Protein AF-0000000078647163 (afdb_homodimer)

Solvent-accessible surface area (backbone atoms only — not comparable to full-atom values): 14264 Å² total; per-residue (Å²): 122,59,90,89,37,58,81,90,37,51,67,50,43,51,33,30,36,69,55,32,32,58,68,47,48,51,59,57,40,65,71,46,83,48,69,70,52,32,52,46,22,51,52,26,49,42,50,45,24,51,39,24,71,78,32,74,44,34,26,58,50,44,52,45,53,52,52,50,52,50,45,53,52,49,50,53,51,47,51,51,51,50,52,52,41,51,51,53,54,53,55,54,55,55,62,54,52,69,74,46,88,75,83,83,77,75,76,76,72,76,72,72,73,78,73,78,75,77,70,79,76,75,83,128,120,59,90,88,37,58,81,90,38,51,66,49,46,52,33,30,36,68,56,32,30,57,70,48,50,51,58,59,42,65,71,45,83,46,69,70,51,31,51,46,22,50,52,25,48,42,47,44,23,52,40,24,70,77,32,74,44,37,26,56,48,43,52,44,54,52,51,50,51,51,45,53,50,46,50,54,52,45,50,54,51,49,52,52,43,51,51,54,54,52,54,54,54,55,62,53,49,70,73,49,88,74,86,82,77,77,75,78,71,76,73,73,74,79,74,76,75,77,71,77,75,75,86,128

Radius of gyration: 25.89 Å; Cα contacts (8 Å, |Δi|>4): 196; chains: 2; bounding box: 43×80×58 Å

Secondary structure (DSSP, 8-state):
--TT--GGGHHHHHHHHHHT-HHHHHHHHTT--SHHHHHHHHHHHHHHHHHHHH-TTTHHHHHHHHHHHHHHHHHHHHHHHHHHHHHHHHHHHHHHHHH-------------------------/--TT--GGGHHHHHHHHHHT-HHHHHHHHTT--SHHHHHHHHHHHHHHHHHHHH-TTTHHHHHHHHHHHHHHHHHHHHHHHHHHHHHHHHHHHHHHHHH-------------------------

Nearest PDB structures (foldseek):
  5ly0-assembly1_B  TM=9.553E-01  e=1.080E-04  Triticum turgidum
  5ly0-assembly1_B  TM=9.552E-01  e=1.057E-04  Triticum turgidum

Organism: Amborella trichopoda (NCBI:txid13333)

pLDDT: mean 79.07, std 23.7, range [28.64, 98.0]

InterPro domains:
  IPR004883 Lateral organ boundaries, LOB [PF03195] (1-78)
  IPR004883 Lateral organ boundaries, LOB [PS50891] (1-85)

Structure (mmCIF, N/CA/C/O backbone):
data_AF-0000000078647163-model_v1
#
loop_
_entity.id
_entity.type
_entity.pdbx_description
1 polymer 'LOB domain-containing protein'
#
loop_
_atom_site.group_PDB
_atom_site.id
_atom_site.type_symbol
_atom_site.label_atom_id
_atom_site.label_alt_id
_atom_site.label_comp_id
_atom_site.label_asym_id
_atom_site.label_entity_id
_atom_site.label_seq_id
_atom_site.pdbx_PDB_ins_code
_atom_site.Cartn_x
_atom_site.Cartn_y
_atom_site.Cartn_z
_atom_site.occupancy
_atom_site.B_iso_or_equiv
_atom_site.auth_seq_id
_atom_site.auth_comp_id
_atom_site.auth_asym_id
_atom_site.auth_atom_id
_atom_site.pdbx_PDB_model_num
ATOM 1 N N . MET A 1 1 ? -9.875 -18.125 -25.141 1 39.88 1 MET A N 1
ATOM 2 C CA . MET A 1 1 ? -9.367 -16.844 -24.656 1 39.88 1 MET A CA 1
ATOM 3 C C . MET A 1 1 ? -9.656 -16.688 -23.156 1 39.88 1 MET A C 1
ATOM 5 O O . MET A 1 1 ? -10.617 -17.266 -22.641 1 39.88 1 MET A O 1
ATOM 9 N N . ALA A 1 2 ? -8.641 -16.438 -22.359 1 58.09 2 ALA A N 1
ATOM 10 C CA . ALA A 1 2 ? -8.742 -16.625 -20.922 1 58.09 2 ALA A CA 1
ATOM 11 C C . ALA A 1 2 ? -9.852 -15.773 -20.328 1 58.09 2 ALA A C 1
ATOM 13 O O . ALA A 1 2 ? -9.961 -14.586 -20.625 1 58.09 2 ALA A O 1
ATOM 14 N N . PRO A 1 3 ? -10.875 -16.391 -19.969 1 63.12 3 PRO A N 1
ATOM 15 C CA . PRO A 1 3 ? -12.172 -15.812 -19.641 1 63.12 3 PRO A CA 1
ATOM 16 C C . PRO A 1 3 ? -12.055 -14.422 -19.016 1 63.12 3 PRO A C 1
ATOM 18 O O . PRO A 1 3 ? -12.938 -13.578 -19.203 1 63.12 3 PRO A O 1
ATOM 21 N N . PHE A 1 4 ? -11.039 -14.25 -18.391 1 75.69 4 PHE A N 1
ATOM 22 C CA . PHE A 1 4 ? -10.969 -12.992 -17.656 1 75.69 4 PHE A CA 1
ATOM 23 C C . PHE A 1 4 ? -9.938 -12.055 -18.281 1 75.69 4 PHE A C 1
ATOM 25 O O . PHE A 1 4 ? -9.656 -10.984 -17.75 1 75.69 4 PHE A O 1
ATOM 32 N N . PHE A 1 5 ? -9.594 -12.414 -19.578 1 78.62 5 PHE A N 1
ATOM 33 C CA . PHE A 1 5 ? -8.594 -11.586 -20.234 1 78.62 5 PHE A CA 1
ATOM 34 C C . PHE A 1 5 ? -9.031 -11.211 -21.641 1 78.62 5 PHE A C 1
ATOM 36 O O . PHE A 1 5 ? -8.898 -12.008 -22.562 1 78.62 5 PHE A O 1
ATOM 43 N N . PRO A 1 6 ? -9.461 -9.945 -21.656 1 73.94 6 PRO A N 1
ATOM 44 C CA . PRO A 1 6 ? -9.797 -9.523 -23.016 1 73.94 6 PRO A CA 1
ATOM 45 C C . PRO A 1 6 ? -8.594 -9.539 -23.953 1 73.94 6 PRO A C 1
ATOM 47 O O . PRO A 1 6 ? -7.453 -9.367 -23.5 1 73.94 6 PRO A O 1
ATOM 50 N N . PRO A 1 7 ? -8.836 -9.75 -25.188 1 74.88 7 PRO A N 1
ATOM 51 C CA . PRO A 1 7 ? -7.754 -9.867 -26.172 1 74.88 7 PRO A CA 1
ATOM 52 C C . PRO A 1 7 ? -6.902 -8.609 -26.266 1 74.88 7 PRO A C 1
ATOM 54 O O . PRO A 1 7 ? -5.727 -8.68 -26.641 1 74.88 7 PRO A O 1
ATOM 57 N N . ASP A 1 8 ? -7.457 -7.512 -25.969 1 75.38 8 ASP A N 1
ATOM 58 C CA . ASP A 1 8 ? -6.699 -6.27 -26.078 1 75.38 8 ASP A CA 1
ATOM 59 C C . ASP A 1 8 ? -5.789 -6.066 -24.875 1 75.38 8 ASP A C 1
ATOM 61 O O . ASP A 1 8 ? -5.016 -5.113 -24.828 1 75.38 8 ASP A O 1
ATOM 65 N N . ARG A 1 9 ? -5.863 -6.949 -24 1 81.19 9 ARG A N 1
ATOM 66 C CA . ARG A 1 9 ? -5.055 -6.82 -22.797 1 81.19 9 ARG A CA 1
ATOM 67 C C . ARG A 1 9 ? -4.156 -8.039 -22.609 1 81.19 9 ARG A C 1
ATOM 69 O O . ARG A 1 9 ? -4.121 -8.625 -21.516 1 81.19 9 ARG A O 1
ATOM 76 N N . MET A 1 10 ? -3.445 -8.297 -23.609 1 86.25 10 MET A N 1
ATOM 77 C CA . MET A 1 10 ? -2.572 -9.461 -23.609 1 86.25 10 MET A CA 1
ATOM 78 C C . MET A 1 10 ? -1.459 -9.312 -22.578 1 86.25 10 MET A C 1
ATOM 80 O O . MET A 1 10 ? -1.018 -10.297 -21.984 1 86.25 10 MET A O 1
ATOM 84 N N . SER A 1 11 ? -1.034 -8.094 -22.406 1 90.44 11 SER A N 1
ATOM 85 C CA . SER A 1 11 ? 0.008 -7.867 -21.406 1 90.44 11 SER A CA 1
ATOM 86 C C . SER A 1 11 ? -0.456 -8.281 -20.016 1 90.44 11 SER A C 1
ATOM 88 O O . SER A 1 11 ? 0.326 -8.828 -19.234 1 90.44 11 SER A O 1
ATOM 90 N N . ASP A 1 12 ? -1.68 -7.98 -19.766 1 90.88 12 ASP A N 1
ATOM 91 C CA . ASP A 1 12 ? -2.24 -8.391 -18.484 1 90.88 12 ASP A CA 1
ATOM 92 C C . ASP A 1 12 ? -2.197 -9.906 -18.328 1 90.88 12 ASP A C 1
ATOM 94 O O . ASP A 1 12 ? -1.828 -10.414 -17.266 1 90.88 12 ASP A O 1
ATOM 98 N N . PHE A 1 13 ? -2.648 -10.523 -19.344 1 91.06 13 PHE A N 1
ATOM 99 C CA . PHE A 1 13 ? -2.662 -11.977 -19.328 1 91.06 13 PHE A CA 1
ATOM 100 C C . PHE A 1 13 ? -1.265 -12.531 -19.078 1 91.06 13 PHE A C 1
ATOM 102 O O . PHE A 1 13 ? -1.081 -13.414 -18.234 1 91.06 13 PHE A O 1
ATOM 109 N N . LEU A 1 14 ? -0.293 -12.023 -19.812 1 93.19 14 LEU A N 1
ATOM 110 C CA . LEU A 1 14 ? 1.079 -12.508 -19.703 1 93.19 14 LEU A CA 1
ATOM 111 C C . LEU A 1 14 ? 1.634 -12.281 -18.297 1 93.19 14 LEU A C 1
ATOM 113 O O . LEU A 1 14 ? 2.305 -13.148 -17.75 1 93.19 14 LEU A O 1
ATOM 117 N N . ASN A 1 15 ? 1.355 -11.141 -17.766 1 93.69 15 ASN A N 1
ATOM 118 C CA . ASN A 1 15 ? 1.812 -10.836 -16.422 1 93.69 15 ASN A CA 1
ATOM 119 C C . ASN A 1 15 ? 1.201 -11.781 -15.391 1 93.69 15 ASN A C 1
ATOM 121 O O . ASN A 1 15 ? 1.903 -12.297 -14.516 1 93.69 15 ASN A O 1
ATOM 125 N N . VAL A 1 16 ? -0.066 -11.953 -15.531 1 95.12 16 VAL A N 1
ATOM 126 C CA . VAL A 1 16 ? -0.778 -12.82 -14.594 1 95.12 16 VAL A CA 1
ATOM 127 C C . VAL A 1 16 ? -0.286 -14.258 -14.742 1 95.12 16 VAL A C 1
ATOM 129 O O . VAL A 1 16 ? -0.045 -14.945 -13.742 1 95.12 16 VAL A O 1
ATOM 132 N N . GLN A 1 17 ? -0.148 -14.68 -15.922 1 92.44 17 GLN A N 1
ATOM 133 C CA . GLN A 1 17 ? 0.344 -16.031 -16.188 1 92.44 17 GLN A CA 1
ATOM 134 C C . GLN A 1 17 ? 1.732 -16.234 -15.586 1 92.44 17 GLN A C 1
ATOM 136 O O . GLN A 1 17 ? 2.004 -17.266 -14.977 1 92.44 17 GLN A O 1
ATOM 141 N N . ARG A 1 18 ? 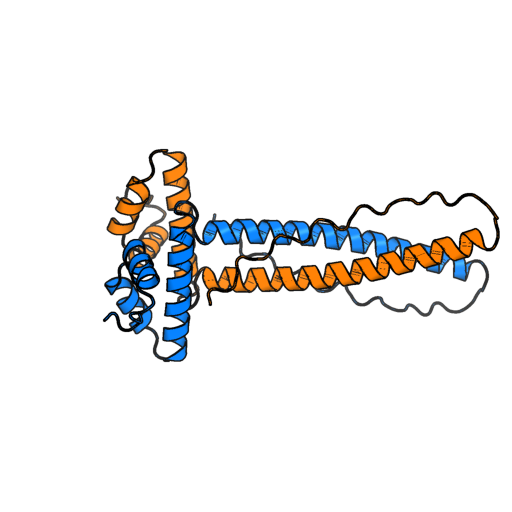2.572 -15.328 -15.797 1 93 18 ARG A N 1
ATOM 142 C CA . ARG A 1 18 ? 3.951 -15.422 -15.328 1 93 18 ARG A CA 1
ATOM 143 C C . ARG A 1 18 ? 4.008 -15.469 -13.805 1 93 18 ARG A C 1
ATOM 145 O O . ARG A 1 18 ? 4.789 -16.234 -13.227 1 93 18 ARG A O 1
ATOM 152 N N . LEU A 1 19 ? 3.182 -14.711 -13.18 1 95.44 19 LEU A N 1
ATOM 153 C CA . LEU A 1 19 ? 3.291 -14.539 -11.734 1 95.44 19 LEU A CA 1
ATOM 154 C C . LEU A 1 19 ? 2.49 -15.609 -11 1 95.44 19 LEU A C 1
ATOM 156 O O . LEU A 1 19 ? 2.996 -16.234 -10.07 1 95.44 19 LEU A O 1
ATOM 160 N N . PHE A 1 20 ? 1.316 -15.852 -11.445 1 95.19 20 PHE A N 1
ATOM 161 C CA . PHE A 1 20 ? 0.394 -16.656 -10.648 1 95.19 20 PHE A CA 1
ATOM 162 C C . PHE A 1 20 ? 0.109 -17.984 -11.344 1 95.19 20 PHE A C 1
ATOM 164 O O . PHE A 1 20 ? -0.244 -18.969 -10.68 1 95.19 20 PHE A O 1
ATOM 171 N N . GLY A 1 21 ? 0.188 -18.047 -12.602 1 91.5 21 GLY A N 1
ATOM 172 C CA . GLY A 1 21 ? -0.376 -19.156 -13.359 1 91.5 21 GLY A CA 1
ATOM 173 C C . GLY A 1 21 ? -1.869 -19.016 -13.586 1 91.5 21 GLY A C 1
ATOM 174 O O . GLY A 1 21 ? -2.633 -18.812 -12.641 1 91.5 21 GLY A O 1
ATOM 175 N N . VAL A 1 22 ? -2.307 -19.109 -14.82 1 87.44 22 VAL A N 1
ATOM 176 C CA . VAL A 1 22 ? -3.691 -18.859 -15.195 1 87.44 22 VAL A CA 1
ATOM 177 C C . VAL A 1 22 ? -4.605 -19.891 -14.539 1 87.44 22 VAL A C 1
ATOM 179 O O . VAL A 1 22 ? -5.676 -19.531 -14.031 1 87.44 22 VAL A O 1
ATOM 182 N N . SER A 1 23 ? -4.254 -21.109 -14.523 1 86.81 23 SER A N 1
ATOM 183 C CA . SER A 1 23 ? -5.078 -22.156 -13.914 1 86.81 23 SER A CA 1
ATOM 184 C C . SER A 1 23 ? -5.285 -21.891 -12.422 1 86.81 23 SER A C 1
ATOM 186 O O . SER A 1 23 ? -6.387 -22.078 -11.898 1 86.81 23 SER A O 1
ATOM 188 N N . ASN A 1 24 ? -4.219 -21.469 -11.859 1 89.62 24 ASN A N 1
ATOM 189 C CA . ASN A 1 24 ? -4.297 -21.156 -10.438 1 89.62 24 ASN A CA 1
ATOM 190 C C . ASN A 1 24 ? -5.262 -20 -10.172 1 89.62 24 ASN A C 1
ATOM 192 O O . ASN A 1 24 ? -6.074 -20.062 -9.25 1 89.62 24 ASN A O 1
ATOM 196 N N . VAL A 1 25 ? -5.184 -19.016 -11 1 92.94 25 VAL A N 1
ATOM 197 C CA . VAL A 1 25 ? -6.016 -17.828 -10.844 1 92.94 25 VAL A CA 1
ATOM 198 C C . VAL A 1 25 ? -7.484 -18.188 -11.047 1 92.94 25 VAL A C 1
ATOM 200 O O . VAL A 1 25 ? -8.352 -17.766 -10.281 1 92.94 25 VAL A O 1
ATOM 203 N N . ILE A 1 26 ? -7.762 -18.984 -12 1 89.94 26 ILE A N 1
ATOM 204 C CA . ILE A 1 26 ? -9.133 -19.391 -12.289 1 89.94 26 ILE A CA 1
ATOM 205 C C . ILE A 1 26 ? -9.688 -20.188 -11.125 1 89.94 26 ILE A C 1
ATOM 207 O O . ILE A 1 26 ? -10.844 -20 -10.719 1 89.94 26 ILE A O 1
ATOM 211 N N . LYS A 1 27 ? -8.844 -21.109 -10.625 1 89.31 27 LYS A N 1
ATOM 212 C CA . LYS A 1 27 ? -9.25 -21.875 -9.453 1 89.31 27 LYS A CA 1
ATOM 213 C C . LYS A 1 27 ? -9.586 -20.953 -8.281 1 89.31 27 LYS A C 1
ATOM 215 O O . LYS A 1 27 ? -10.578 -21.156 -7.586 1 89.31 27 LYS A O 1
ATOM 220 N N . LEU A 1 28 ? -8.82 -19.984 -8.07 1 91.38 28 LEU A N 1
ATOM 221 C CA . LEU A 1 28 ? -9 -19.062 -6.965 1 91.38 28 LEU A CA 1
ATOM 222 C C . LEU A 1 28 ? -10.273 -18.25 -7.137 1 91.38 28 LEU A C 1
ATOM 224 O O . LEU A 1 28 ? -11.07 -18.125 -6.203 1 91.38 28 LEU A O 1
ATOM 228 N N . ILE A 1 29 ? -10.492 -17.719 -8.289 1 92.88 29 ILE A N 1
ATOM 229 C CA . ILE A 1 29 ? -11.594 -16.797 -8.523 1 92.88 29 ILE A CA 1
ATOM 230 C C . ILE A 1 29 ? -12.906 -17.562 -8.586 1 92.88 29 ILE A C 1
ATOM 232 O O . ILE A 1 29 ? -13.977 -17.016 -8.289 1 92.88 29 ILE A O 1
ATOM 236 N N . SER A 1 30 ? -12.852 -18.781 -9.008 1 92 30 SER A N 1
ATOM 237 C CA . SER A 1 30 ? -14.047 -19.609 -9.125 1 92 30 SER A CA 1
ATOM 238 C C . SER A 1 30 ? -14.68 -19.859 -7.758 1 92 30 SER A C 1
ATOM 240 O O . SER A 1 30 ? -15.844 -20.266 -7.672 1 92 30 SER A O 1
ATOM 242 N N . LYS A 1 31 ? -13.914 -19.719 -6.734 1 92.81 31 LYS A N 1
ATOM 243 C CA . LYS A 1 31 ? -14.406 -19.906 -5.379 1 92.81 31 LYS A CA 1
ATOM 244 C C . LYS A 1 31 ? -15.391 -18.812 -4.984 1 92.81 31 LYS A C 1
ATOM 246 O O . LYS A 1 31 ? -16.125 -18.953 -4.008 1 92.81 31 LYS A O 1
ATOM 251 N N . PHE A 1 32 ? -15.352 -17.75 -5.707 1 94.06 32 PHE A N 1
ATOM 252 C CA . PHE A 1 32 ? -16.219 -16.625 -5.379 1 94.06 32 PHE A CA 1
ATOM 253 C C . PHE A 1 32 ? -17.562 -16.766 -6.094 1 94.06 32 PHE A C 1
ATOM 255 O O . PHE A 1 32 ? -17.609 -16.953 -7.309 1 94.06 32 PHE A O 1
ATOM 262 N N . GLY A 1 33 ? -18.594 -16.594 -5.41 1 91.56 33 GLY A N 1
ATOM 263 C CA . GLY A 1 33 ? -19.922 -16.859 -5.93 1 91.56 33 GLY A CA 1
ATOM 264 C C . GLY A 1 33 ? -20.516 -15.68 -6.664 1 91.56 33 GLY A C 1
ATOM 265 O O . GLY A 1 33 ? -21.188 -15.844 -7.684 1 91.56 33 GLY A O 1
ATOM 266 N N . LYS A 1 34 ? -20.281 -14.531 -6.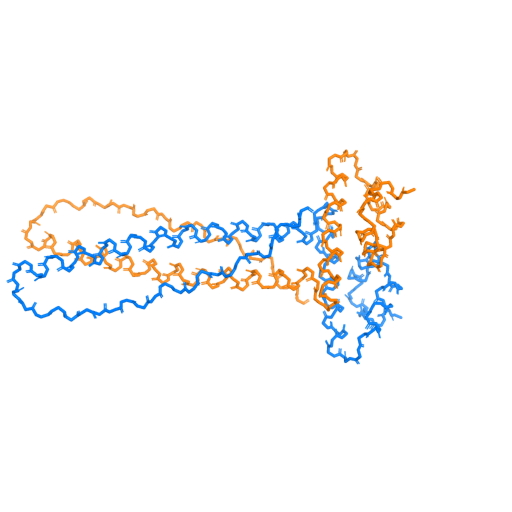293 1 95.31 34 LYS A N 1
ATOM 267 C CA . LYS A 1 34 ? -20.891 -13.344 -6.883 1 95.31 34 LYS A CA 1
ATOM 268 C C . LYS A 1 34 ? -20.031 -12.805 -8.023 1 95.31 34 LYS A C 1
ATOM 270 O O . LYS A 1 34 ? -18.812 -12.703 -7.902 1 95.31 34 LYS A O 1
ATOM 275 N N . PRO A 1 35 ? -20.703 -12.484 -9.117 1 92.69 35 PRO A N 1
ATOM 276 C CA . PRO A 1 35 ? -19.969 -11.953 -10.258 1 92.69 35 PRO A CA 1
ATOM 277 C C . PRO A 1 35 ? -19.141 -10.727 -9.914 1 92.69 35 PRO A C 1
ATOM 279 O O . PRO A 1 35 ? -18.016 -10.555 -10.422 1 92.69 35 PRO A O 1
ATOM 282 N N . ASP A 1 36 ? -19.656 -9.836 -9.148 1 94.06 36 ASP A N 1
ATOM 283 C CA . ASP A 1 36 ? -18.922 -8.633 -8.781 1 94.06 36 ASP A CA 1
ATOM 284 C C . ASP A 1 36 ? -17.672 -8.969 -7.984 1 94.06 36 ASP A C 1
ATOM 286 O O . ASP A 1 36 ? -16.641 -8.281 -8.094 1 94.06 36 ASP A O 1
ATOM 290 N N . GLU A 1 37 ? -17.75 -9.961 -7.203 1 95.5 37 GLU A N 1
ATOM 291 C CA . GLU A 1 37 ? -16.594 -10.391 -6.422 1 95.5 37 GLU A CA 1
ATOM 292 C C . GLU A 1 37 ? -15.516 -10.984 -7.316 1 95.5 37 GLU A C 1
ATOM 294 O O . GLU A 1 37 ? -14.328 -10.711 -7.125 1 95.5 37 GLU A O 1
ATOM 299 N N . ARG A 1 38 ? -15.93 -11.766 -8.227 1 94.06 38 ARG A N 1
ATOM 300 C CA . ARG A 1 38 ? -14.984 -12.359 -9.164 1 94.06 38 ARG A CA 1
ATOM 301 C C . ARG A 1 38 ? -14.273 -11.281 -9.977 1 94.06 38 ARG A C 1
ATOM 303 O O . ARG A 1 38 ? -13.062 -11.352 -10.188 1 94.06 38 ARG A O 1
ATOM 310 N N . ALA A 1 39 ? -15.062 -10.344 -10.398 1 92.19 39 ALA A N 1
ATOM 311 C CA . ALA A 1 39 ? -14.492 -9.25 -11.188 1 92.19 39 ALA A CA 1
ATOM 312 C C . ALA A 1 39 ? -13.492 -8.445 -10.359 1 92.19 39 ALA A C 1
ATOM 314 O O . ALA A 1 39 ? -12.43 -8.062 -10.867 1 92.19 39 ALA A O 1
ATOM 315 N N . ALA A 1 40 ? -13.844 -8.148 -9.117 1 94.5 40 ALA A N 1
ATOM 316 C CA . ALA A 1 40 ? -12.953 -7.398 -8.234 1 94.5 40 ALA A CA 1
ATOM 317 C C . ALA A 1 40 ? -11.656 -8.172 -7.977 1 94.5 40 ALA A C 1
ATOM 319 O O . ALA A 1 40 ? -10.57 -7.586 -7.969 1 94.5 40 ALA A O 1
ATOM 320 N N . ALA A 1 41 ? -11.805 -9.398 -7.734 1 96.06 41 ALA A N 1
ATOM 321 C CA . ALA A 1 41 ? -10.633 -10.242 -7.496 1 96.06 41 ALA A CA 1
ATOM 322 C C . ALA A 1 41 ? -9.711 -10.258 -8.719 1 96.06 41 ALA A C 1
ATOM 324 O O . ALA A 1 41 ? -8.5 -10.117 -8.586 1 96.06 41 ALA A O 1
ATOM 325 N N . MET A 1 42 ? -10.273 -10.445 -9.891 1 94.12 42 MET A N 1
ATOM 326 C CA . MET A 1 42 ? -9.477 -10.453 -11.117 1 94.12 42 MET A CA 1
ATOM 327 C C . MET A 1 42 ? -8.766 -9.117 -11.305 1 94.12 42 MET A C 1
ATOM 329 O O . MET A 1 42 ? -7.598 -9.078 -11.695 1 94.12 42 MET A O 1
ATOM 333 N N . ARG A 1 43 ? -9.453 -8.039 -11.078 1 93.56 43 ARG A N 1
ATOM 334 C CA . ARG A 1 43 ? -8.852 -6.719 -11.188 1 93.56 43 ARG A CA 1
ATOM 335 C C . ARG A 1 43 ? -7.66 -6.582 -10.242 1 93.56 43 ARG A C 1
ATOM 337 O O . ARG A 1 43 ? -6.609 -6.07 -10.633 1 93.56 43 ARG A O 1
ATOM 344 N N . SER A 1 44 ? -7.852 -7.004 -9.023 1 96.75 44 SER A N 1
ATOM 345 C CA . SER A 1 44 ? -6.781 -6.898 -8.039 1 96.75 44 SER A CA 1
ATOM 346 C C . SER A 1 44 ? -5.594 -7.777 -8.422 1 96.75 44 SER A C 1
ATOM 348 O O . SER A 1 44 ? -4.441 -7.359 -8.289 1 96.75 44 SER A O 1
ATOM 350 N N . ILE A 1 45 ? -5.848 -8.945 -8.914 1 96.12 45 ILE A N 1
ATOM 351 C CA . ILE A 1 45 ? -4.801 -9.883 -9.312 1 96.12 45 ILE A CA 1
ATOM 352 C C . ILE A 1 45 ? -4.027 -9.305 -10.5 1 96.12 45 ILE A C 1
ATOM 354 O O . ILE A 1 45 ? -2.793 -9.344 -10.516 1 96.12 45 ILE A O 1
ATOM 358 N N . LYS A 1 46 ? -4.758 -8.781 -11.43 1 95.06 46 LYS A N 1
ATOM 359 C CA . LYS A 1 46 ? -4.113 -8.156 -12.586 1 95.06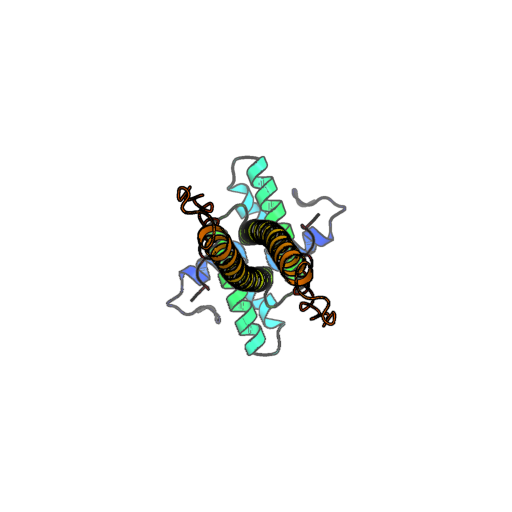 46 LYS A CA 1
ATOM 360 C C . LYS A 1 46 ? -3.203 -7.012 -12.148 1 95.06 46 LYS A C 1
ATOM 362 O O . LYS A 1 46 ? -2.092 -6.867 -12.664 1 95.06 46 LYS A O 1
ATOM 367 N N . GLN A 1 47 ? -3.684 -6.219 -11.227 1 96.31 47 GLN A N 1
ATOM 368 C CA . GLN A 1 47 ? -2.904 -5.082 -10.742 1 96.31 47 GLN A CA 1
ATOM 369 C C . GLN A 1 47 ? -1.647 -5.547 -10.008 1 96.31 47 GLN A C 1
ATOM 371 O O . GLN A 1 47 ? -0.571 -4.973 -10.188 1 96.31 47 GLN A O 1
ATOM 376 N N . GLU A 1 48 ? -1.771 -6.562 -9.227 1 97.25 48 GLU A N 1
ATOM 377 C CA . GLU A 1 48 ? -0.628 -7.094 -8.492 1 97.25 48 GLU A CA 1
ATOM 378 C C . GLU A 1 48 ? 0.416 -7.676 -9.445 1 97.25 48 GLU A C 1
ATOM 380 O O . GLU A 1 48 ? 1.618 -7.496 -9.234 1 97.25 48 GLU A O 1
ATOM 385 N N . ALA A 1 49 ? -0.07 -8.344 -10.414 1 96.81 49 ALA A N 1
ATOM 386 C CA . ALA A 1 49 ? 0.856 -8.891 -11.398 1 96.81 49 ALA A CA 1
ATOM 387 C C . ALA A 1 49 ? 1.594 -7.781 -12.141 1 96.81 49 ALA A C 1
ATOM 389 O O . ALA A 1 49 ? 2.793 -7.895 -12.398 1 96.81 49 ALA A O 1
ATOM 390 N N . LYS A 1 50 ? 0.885 -6.797 -12.523 1 96.56 50 LYS A N 1
ATOM 391 C CA . LYS A 1 50 ? 1.476 -5.648 -13.211 1 96.56 50 LYS A CA 1
ATOM 392 C C . LYS A 1 50 ? 2.553 -4.992 -12.352 1 96.56 50 LYS A C 1
ATOM 394 O O . LYS A 1 50 ? 3.625 -4.645 -12.852 1 96.56 50 LYS A O 1
ATOM 399 N N . VAL A 1 51 ? 2.285 -4.766 -11.109 1 97.5 51 VAL A N 1
ATOM 400 C CA . VAL A 1 51 ? 3.213 -4.129 -10.18 1 97.5 51 VAL A CA 1
ATOM 401 C C . VAL A 1 51 ? 4.473 -4.98 -10.047 1 97.5 51 VAL A C 1
ATOM 403 O O . VAL A 1 51 ? 5.586 -4.449 -10 1 97.5 51 VAL A O 1
ATOM 406 N N . ARG A 1 52 ? 4.297 -6.277 -9.938 1 96.56 52 ARG A N 1
ATOM 407 C CA . ARG A 1 52 ? 5.457 -7.152 -9.797 1 96.56 52 ARG A CA 1
ATOM 408 C C . ARG A 1 52 ? 6.301 -7.148 -11.062 1 96.56 52 ARG A C 1
ATOM 410 O O . ARG A 1 52 ? 7.52 -7.312 -11.008 1 96.56 52 ARG A O 1
ATOM 417 N N . ALA A 1 53 ? 5.648 -7.016 -12.164 1 96 53 ALA A N 1
ATOM 418 C CA . ALA A 1 53 ? 6.395 -6.91 -13.414 1 96 53 ALA A CA 1
ATOM 419 C C . ALA A 1 53 ? 7.297 -5.68 -13.414 1 96 53 ALA A C 1
ATOM 421 O O . ALA A 1 53 ? 8.391 -5.699 -13.984 1 96 53 ALA A O 1
ATOM 422 N N . ARG A 1 54 ? 6.902 -4.598 -12.82 1 96.25 54 ARG A N 1
ATOM 423 C CA . ARG A 1 54 ? 7.664 -3.357 -12.734 1 96.25 54 ARG A CA 1
ATOM 424 C C . ARG A 1 54 ? 8.75 -3.453 -11.664 1 96.25 54 ARG A C 1
ATOM 426 O O . ARG A 1 54 ? 9.859 -2.939 -11.852 1 96.25 54 ARG A O 1
ATOM 433 N N . ASP A 1 55 ? 8.414 -4.098 -10.586 1 97.19 55 ASP A N 1
ATOM 434 C CA . ASP A 1 55 ? 9.336 -4.34 -9.477 1 97.19 55 ASP A CA 1
ATOM 435 C C . ASP A 1 55 ? 9.359 -5.82 -9.094 1 97.19 55 ASP A C 1
ATOM 437 O O . ASP A 1 55 ? 8.672 -6.234 -8.156 1 97.19 55 ASP A O 1
ATOM 441 N N . PRO A 1 56 ? 10.219 -6.543 -9.688 1 96.56 56 PRO A N 1
ATOM 442 C CA . PRO A 1 56 ? 10.211 -7.996 -9.508 1 96.56 56 PRO A CA 1
ATOM 443 C C . PRO A 1 56 ? 10.641 -8.422 -8.109 1 96.56 56 PRO A C 1
ATOM 445 O O . PRO A 1 56 ? 10.438 -9.57 -7.715 1 96.56 56 PRO A O 1
ATOM 448 N N . ILE A 1 57 ? 11.273 -7.555 -7.441 1 97.25 57 ILE A N 1
ATOM 449 C CA . ILE A 1 57 ? 11.812 -7.926 -6.141 1 97.25 57 ILE A CA 1
ATOM 450 C C . ILE A 1 57 ? 10.773 -7.668 -5.055 1 97.25 57 ILE A C 1
ATOM 452 O O . ILE A 1 57 ? 10.414 -8.578 -4.297 1 97.25 57 ILE A O 1
ATOM 456 N N . LEU A 1 58 ? 10.156 -6.52 -4.992 1 97.5 58 LEU A N 1
ATOM 457 C CA . LEU A 1 58 ? 9.297 -6.184 -3.857 1 97.5 58 LEU A CA 1
ATOM 458 C C . LEU A 1 58 ? 7.824 -6.227 -4.258 1 97.5 58 LEU A C 1
ATOM 460 O O . LEU A 1 58 ? 6.953 -6.391 -3.402 1 97.5 58 LEU A O 1
ATOM 464 N N . GLY A 1 59 ? 7.473 -6.008 -5.504 1 97.19 59 GLY A N 1
ATOM 465 C CA . GLY A 1 59 ? 6.09 -6.027 -5.945 1 97.19 59 GLY A CA 1
ATOM 466 C C . GLY A 1 59 ? 5.211 -5.039 -5.199 1 97.19 59 GLY A C 1
ATOM 467 O O . GLY A 1 59 ? 5.621 -3.906 -4.945 1 97.19 59 GLY A O 1
ATOM 468 N N . SER A 1 60 ? 3.994 -5.477 -4.941 1 97.38 60 SER A N 1
ATOM 469 C CA . SER A 1 60 ? 3.049 -4.613 -4.242 1 97.38 60 SER A CA 1
ATOM 470 C C . SER A 1 60 ? 3.494 -4.352 -2.807 1 97.38 60 SER A C 1
ATOM 472 O O . SER A 1 60 ? 3.104 -3.354 -2.201 1 97.38 60 SER A O 1
ATOM 474 N N . TYR A 1 61 ? 4.27 -5.273 -2.275 1 97.38 61 TYR A N 1
ATOM 475 C CA . TYR A 1 61 ? 4.797 -5.062 -0.933 1 97.38 61 TYR A CA 1
ATOM 476 C C . TYR A 1 61 ? 5.672 -3.814 -0.881 1 97.38 61 TYR A C 1
ATOM 478 O O . TYR A 1 61 ? 5.652 -3.074 0.105 1 97.38 61 TYR A O 1
ATOM 486 N N . GLY A 1 62 ? 6.395 -3.625 -1.917 1 97.69 62 GLY A N 1
ATOM 487 C CA . GLY A 1 62 ? 7.184 -2.408 -2.006 1 97.69 62 GLY A CA 1
ATOM 488 C C . GLY A 1 62 ? 6.34 -1.147 -1.997 1 97.69 62 GLY A C 1
ATOM 489 O O . GLY A 1 62 ? 6.691 -0.162 -1.345 1 97.69 62 GLY A O 1
ATOM 490 N N . ILE A 1 63 ? 5.297 -1.168 -2.68 1 97.81 63 ILE A N 1
ATOM 491 C CA . ILE A 1 63 ? 4.379 -0.034 -2.736 1 97.81 63 ILE A CA 1
ATOM 492 C C . ILE A 1 63 ? 3.801 0.232 -1.349 1 97.81 63 ILE A C 1
ATOM 494 O O . ILE A 1 63 ? 3.727 1.382 -0.91 1 97.81 63 ILE A O 1
ATOM 498 N N . VAL A 1 64 ? 3.412 -0.784 -0.701 1 98 64 VAL A N 1
ATOM 499 C CA . VAL A 1 64 ? 2.846 -0.666 0.639 1 98 64 VAL A CA 1
ATOM 500 C C . VAL A 1 64 ? 3.867 -0.027 1.577 1 98 64 VAL A C 1
ATOM 502 O O . VAL A 1 64 ? 3.527 0.862 2.361 1 98 64 VAL A O 1
ATOM 505 N N . LEU A 1 65 ? 5.07 -0.579 1.491 1 97.31 65 LEU A N 1
ATOM 506 C CA . LEU A 1 65 ? 6.129 -0.013 2.32 1 97.31 65 LEU A CA 1
ATOM 507 C C . LEU A 1 65 ? 6.277 1.483 2.062 1 97.31 65 LEU A C 1
ATOM 509 O O . LEU A 1 65 ? 6.359 2.273 3.006 1 97.31 65 LEU A O 1
ATOM 513 N N . GLU A 1 66 ? 6.32 1.871 0.894 1 97.38 66 GLU A N 1
ATOM 514 C CA . GLU A 1 66 ? 6.484 3.277 0.535 1 97.38 66 GLU A CA 1
ATOM 515 C C . GLU A 1 66 ? 5.301 4.113 1.017 1 97.38 66 GLU A C 1
ATOM 517 O O . GLU A 1 66 ? 5.484 5.199 1.569 1 97.38 66 GLU A O 1
ATOM 522 N N . LEU A 1 67 ? 4.141 3.631 0.77 1 96.94 67 LEU A N 1
ATOM 523 C CA . LEU A 1 67 ? 2.951 4.355 1.2 1 96.94 67 LEU A CA 1
ATOM 524 C C . LEU A 1 67 ? 2.938 4.527 2.715 1 96.94 67 LEU A C 1
ATOM 526 O O . LEU A 1 67 ? 2.572 5.59 3.223 1 96.94 67 LEU A O 1
ATOM 530 N N . ASN A 1 68 ? 3.307 3.504 3.381 1 96.62 68 ASN A N 1
ATOM 531 C CA . ASN A 1 68 ? 3.389 3.604 4.832 1 96.62 68 ASN A CA 1
ATOM 532 C C . ASN A 1 68 ? 4.383 4.676 5.266 1 96.62 68 ASN A C 1
ATOM 534 O O . ASN A 1 68 ? 4.148 5.391 6.242 1 96.62 68 ASN A O 1
ATOM 538 N N . LYS A 1 69 ? 5.461 4.742 4.664 1 96.25 69 LYS A N 1
ATOM 539 C CA . LYS A 1 69 ? 6.422 5.801 4.957 1 96.25 69 LYS A CA 1
ATOM 540 C C . LYS A 1 69 ? 5.797 7.18 4.766 1 96.25 69 LYS A C 1
ATOM 542 O O . LYS A 1 69 ? 6.016 8.086 5.574 1 96.25 69 LYS A O 1
ATOM 547 N N . HIS A 1 70 ? 5.074 7.305 3.684 1 95.88 70 HIS A N 1
ATOM 548 C CA . HIS A 1 70 ? 4.387 8.562 3.418 1 95.88 70 HIS A CA 1
ATOM 549 C C . HIS A 1 70 ? 3.408 8.906 4.539 1 95.88 70 HIS A C 1
ATOM 551 O O . HIS A 1 70 ? 3.32 10.062 4.961 1 95.88 70 HIS A O 1
ATOM 557 N N . ILE A 1 71 ? 2.74 8 5 1 96.94 71 ILE A N 1
ATOM 558 C CA . ILE A 1 71 ? 1.745 8.211 6.047 1 96.94 71 ILE A CA 1
ATOM 559 C C . ILE A 1 71 ? 2.436 8.625 7.344 1 96.94 71 ILE A C 1
ATOM 561 O O . ILE A 1 71 ? 1.99 9.555 8.023 1 96.94 71 ILE A O 1
ATOM 565 N N . LEU A 1 72 ? 3.482 7.965 7.605 1 96.56 72 LEU A N 1
ATOM 566 C CA . LEU A 1 72 ? 4.23 8.32 8.805 1 96.56 72 LEU A CA 1
ATOM 567 C C . LEU A 1 72 ? 4.73 9.758 8.734 1 96.56 72 LEU A C 1
ATOM 569 O O . LEU A 1 72 ? 4.645 10.5 9.719 1 96.56 72 LEU A O 1
ATOM 573 N N . HIS A 1 73 ? 5.246 10.078 7.629 1 96.19 73 HIS A N 1
ATOM 574 C CA . HIS A 1 73 ? 5.711 11.445 7.434 1 96.19 73 HIS A CA 1
ATOM 575 C C . HIS A 1 73 ? 4.566 12.445 7.586 1 96.19 73 HIS A C 1
ATOM 577 O O . HIS A 1 73 ? 4.723 13.477 8.242 1 96.19 73 HIS A O 1
ATOM 583 N N . ALA A 1 74 ? 3.479 12.133 6.949 1 96.25 74 ALA A N 1
ATOM 584 C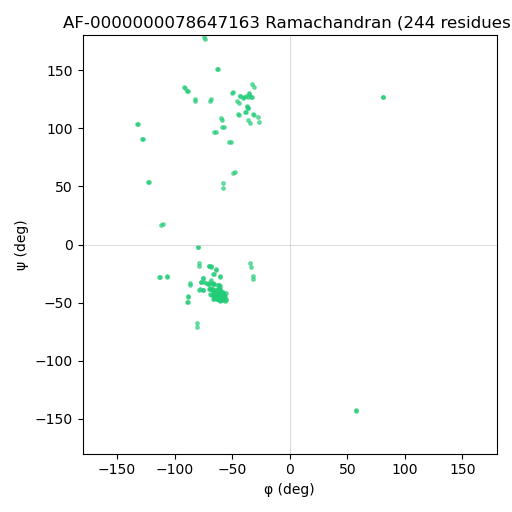 CA . ALA A 1 74 ? 2.314 13.008 7.043 1 96.25 74 ALA A CA 1
ATOM 585 C C . ALA A 1 74 ? 1.869 13.18 8.492 1 96.25 74 ALA A C 1
ATOM 587 O O . ALA A 1 74 ? 1.519 14.281 8.914 1 96.25 74 ALA A O 1
ATOM 588 N N . ARG A 1 75 ? 1.914 12.117 9.148 1 96.25 75 ARG A N 1
ATOM 589 C CA . ARG A 1 75 ? 1.518 12.172 10.555 1 96.25 75 ARG A CA 1
ATOM 590 C C . ARG A 1 75 ? 2.445 13.078 11.352 1 96.25 75 ARG A C 1
ATOM 592 O O . ARG A 1 75 ? 1.993 13.836 12.211 1 96.25 75 ARG A O 1
ATOM 599 N N . THR A 1 76 ? 3.672 12.961 11.133 1 96.88 76 THR A N 1
ATOM 600 C CA . THR A 1 76 ? 4.641 13.812 11.812 1 96.88 76 THR A CA 1
ATOM 601 C C . THR A 1 76 ? 4.379 15.281 11.492 1 96.88 76 THR A C 1
ATOM 603 O O . THR A 1 76 ? 4.387 16.125 12.383 1 96.88 76 THR A O 1
ATOM 606 N N . LEU A 1 77 ? 4.141 15.547 10.258 1 96.38 77 LEU A N 1
ATOM 607 C CA . LEU A 1 77 ? 3.859 16.906 9.828 1 96.38 77 LEU A CA 1
ATOM 608 C C . LEU A 1 77 ? 2.58 17.422 10.477 1 96.38 77 LEU A C 1
ATOM 610 O O . LEU A 1 77 ? 2.537 18.562 10.953 1 96.38 77 LEU A O 1
ATOM 614 N N . LEU A 1 78 ? 1.591 16.641 10.469 1 97.38 78 LEU A N 1
ATOM 615 C CA . LEU A 1 78 ? 0.316 17.016 11.07 1 97.38 78 LEU A CA 1
ATOM 616 C C . LEU A 1 78 ? 0.492 17.344 12.547 1 97.38 78 LEU A C 1
ATOM 618 O O . LEU A 1 78 ? -0.033 18.359 13.023 1 97.38 78 LEU A O 1
ATOM 622 N N . ASN A 1 79 ? 1.235 16.562 13.172 1 96.88 79 ASN A N 1
ATOM 623 C CA . ASN A 1 79 ? 1.492 16.812 14.586 1 96.88 79 ASN A CA 1
ATOM 624 C C . ASN A 1 79 ? 2.215 18.141 14.797 1 96.88 79 ASN A C 1
ATOM 626 O O . ASN A 1 79 ? 1.866 18.906 15.695 1 96.88 79 ASN A O 1
ATOM 630 N N . ASN A 1 80 ? 3.191 18.391 14.047 1 96.81 80 ASN A N 1
ATOM 631 C CA . ASN A 1 80 ? 3.934 19.641 14.133 1 96.81 80 ASN A CA 1
ATOM 632 C C . ASN A 1 80 ? 3.031 20.844 13.867 1 96.81 80 ASN A C 1
ATOM 634 O O . ASN A 1 80 ? 3.072 21.828 14.609 1 96.81 80 ASN A O 1
ATOM 638 N N . LEU A 1 81 ? 2.248 20.75 12.906 1 96.38 81 LEU A N 1
ATOM 639 C CA . LEU A 1 81 ? 1.358 21.844 12.547 1 96.38 81 LEU A CA 1
ATOM 640 C C . LEU A 1 81 ? 0.314 22.078 13.633 1 96.38 81 LEU A C 1
ATOM 642 O O . LEU A 1 81 ? -0.014 23.234 13.953 1 96.38 81 LEU A O 1
ATOM 646 N N . CYS A 1 82 ? -0.131 21.016 14.156 1 95.75 82 CYS A N 1
ATOM 647 C CA . CYS A 1 82 ? -1.111 21.109 15.234 1 95.75 82 CYS A CA 1
ATOM 648 C C . CYS A 1 82 ? -0.519 21.812 16.453 1 95.75 82 CYS A C 1
ATOM 650 O O . CYS A 1 82 ? -1.181 22.641 17.078 1 95.75 82 CYS A O 1
ATOM 652 N N . GLN A 1 83 ? 0.656 21.438 16.703 1 96.88 83 GLN A N 1
ATOM 653 C CA . GLN A 1 83 ? 1.338 22.078 17.828 1 96.88 83 GLN A CA 1
ATOM 654 C C . GLN A 1 83 ? 1.519 23.578 17.562 1 96.88 83 GLN A C 1
ATOM 656 O O . GLN A 1 83 ? 1.278 24.391 18.453 1 96.88 83 GLN A O 1
ATOM 661 N N . GLN A 1 84 ? 1.93 23.938 16.484 1 94.5 84 GLN A N 1
ATOM 662 C CA . GL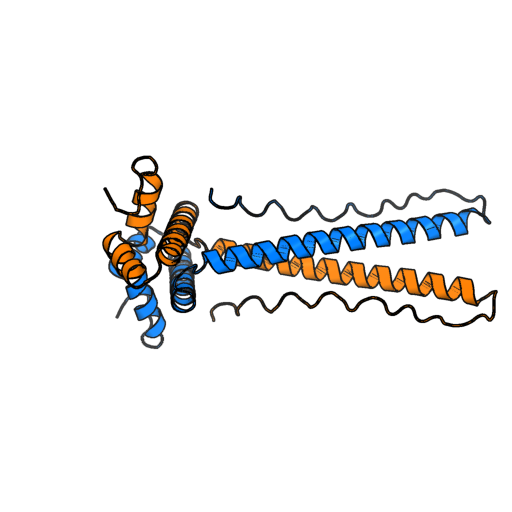N A 1 84 ? 2.121 25.328 16.109 1 94.5 84 GLN A CA 1
ATOM 663 C C . GLN A 1 84 ? 0.808 26.094 16.172 1 94.5 84 GLN A C 1
ATOM 665 O O . GLN A 1 84 ? 0.77 27.234 16.672 1 94.5 84 GLN A O 1
ATOM 670 N N . LEU A 1 85 ? -0.208 25.516 15.648 1 93.88 85 LEU A N 1
ATOM 671 C CA . LEU A 1 85 ? -1.517 26.156 15.648 1 93.88 85 LEU A CA 1
ATOM 672 C C . LEU A 1 85 ? -2.025 26.359 17.062 1 93.88 85 LEU A C 1
ATOM 674 O O . LEU A 1 85 ? -2.588 27.422 17.391 1 93.88 85 LEU A O 1
ATOM 678 N N . THR A 1 86 ? -1.883 25.375 17.859 1 93.75 86 THR A N 1
ATOM 679 C CA . THR A 1 86 ? -2.273 25.469 19.25 1 93.75 86 THR A CA 1
ATOM 680 C C . THR A 1 86 ? -1.527 26.609 19.953 1 93.75 86 THR A C 1
ATOM 682 O O . THR A 1 86 ? -2.121 27.375 20.703 1 93.75 86 THR A O 1
ATOM 685 N N . PHE A 1 87 ? -0.268 26.672 19.688 1 91.81 87 PHE A N 1
ATOM 686 C CA . PHE A 1 87 ? 0.548 27.75 20.25 1 91.81 87 PHE A CA 1
ATOM 687 C C . PHE A 1 87 ? 0.04 29.109 19.797 1 91.81 87 PHE A C 1
ATOM 689 O O . PHE A 1 87 ? -0.074 30.031 20.609 1 91.81 87 PHE A O 1
ATOM 696 N N . CYS A 1 88 ? -0.256 29.312 18.578 1 87.94 88 CYS A N 1
ATOM 697 C CA . CYS A 1 88 ? -0.77 30.562 18.016 1 87.94 88 CYS A CA 1
ATOM 698 C C . CYS A 1 88 ? -2.096 30.938 18.672 1 87.94 88 CYS A C 1
ATOM 700 O O . CYS A 1 88 ? -2.314 32.094 19.016 1 87.94 88 CYS A O 1
ATOM 702 N N . ARG A 1 89 ? -2.896 29.922 18.859 1 87.81 89 ARG A N 1
ATOM 703 C CA . ARG A 1 89 ? -4.219 30.156 19.438 1 87.81 89 ARG A CA 1
ATOM 704 C C . ARG A 1 89 ? -4.113 30.531 20.906 1 87.81 89 ARG A C 1
ATOM 706 O O . ARG A 1 89 ? -4.871 31.375 21.391 1 87.81 89 ARG A O 1
ATOM 713 N N . ALA A 1 90 ? -3.152 29.984 21.578 1 88.69 90 ALA A N 1
ATOM 714 C CA . ALA A 1 90 ? -2.912 30.312 22.969 1 88.69 90 ALA A CA 1
ATOM 715 C C . ALA A 1 90 ? -2.381 31.734 23.125 1 88.69 90 ALA A C 1
ATOM 717 O O . ALA A 1 90 ? -2.771 32.438 24.047 1 88.69 90 ALA A O 1
ATOM 718 N N . GLN A 1 91 ? -1.582 32.219 22.328 1 84.81 91 GLN A N 1
ATOM 719 C CA . GLN A 1 91 ? -1.012 33.562 22.328 1 84.81 91 GLN A CA 1
ATOM 720 C C . GLN A 1 91 ? -2.078 34.594 22.047 1 84.81 91 GLN A C 1
ATOM 722 O O . GLN A 1 91 ? -2.088 35.656 22.656 1 84.81 91 GLN A O 1
ATOM 727 N N . HIS A 1 92 ? -2.98 34.344 21.188 1 79 92 HIS A N 1
ATOM 728 C CA . HIS A 1 92 ? -4.059 35.25 20.844 1 79 92 HIS A CA 1
ATOM 729 C C . HIS A 1 92 ? -5.035 35.406 22 1 79 92 HIS A C 1
ATOM 731 O O . HIS A 1 92 ? -5.523 36.531 22.25 1 79 92 HIS A O 1
ATOM 737 N N . HIS A 1 93 ? -5.309 34.344 22.703 1 77.75 93 HIS A N 1
ATOM 738 C CA . HIS A 1 93 ? -6.215 34.406 23.844 1 77.75 93 HIS A CA 1
ATOM 739 C C . HIS A 1 93 ? -5.602 35.219 25 1 77.75 93 HIS A C 1
ATOM 741 O O . HIS A 1 93 ? -6.301 35.969 25.672 1 77.75 93 HIS A O 1
ATOM 747 N N . ARG A 1 94 ? -4.289 35.312 25.281 1 77 94 ARG A N 1
ATOM 748 C CA . ARG A 1 94 ? -3.607 36.031 26.344 1 77 94 ARG A CA 1
ATOM 749 C C . ARG A 1 94 ? -3.588 37.531 26.062 1 77 94 ARG A C 1
ATOM 751 O O . ARG A 1 94 ? -3.744 38.344 26.984 1 77 94 ARG A O 1
ATOM 758 N N . HIS A 1 95 ? -3.529 37.969 24.875 1 70.81 95 HIS A N 1
ATOM 759 C CA . HIS A 1 95 ? -3.498 39.375 24.516 1 70.81 95 HIS A CA 1
ATOM 760 C C . HIS A 1 95 ? -4.883 40 24.625 1 70.81 95 HIS A C 1
ATOM 762 O O . HIS A 1 95 ? -5.016 41.156 25 1 70.81 95 HIS A O 1
ATOM 768 N N . LEU A 1 96 ? -5.902 39.281 24.375 1 62.91 96 LEU A N 1
ATOM 769 C CA . LEU A 1 96 ? -7.262 39.812 24.469 1 62.91 96 LEU A CA 1
ATOM 770 C C . LEU A 1 96 ? -7.688 39.938 25.938 1 62.91 96 LEU A C 1
ATOM 772 O O . LEU A 1 96 ? -8.438 40.844 26.281 1 62.91 96 LEU A O 1
ATOM 776 N N . HIS A 1 97 ? -7.309 38.969 26.781 1 63.56 97 HIS A N 1
ATOM 777 C CA . HIS A 1 97 ? -7.719 39.031 28.172 1 63.56 97 HIS A CA 1
ATOM 778 C C . HIS A 1 97 ? -6.863 40 28.969 1 63.56 97 HIS A C 1
ATOM 780 O O . HIS A 1 97 ? -7.184 40.312 30.109 1 63.56 97 HIS A O 1
ATOM 786 N N . GLY A 1 98 ? -5.676 40.438 28.469 1 54.5 98 GLY A N 1
ATOM 787 C CA . GLY A 1 98 ? -5.004 41.438 29.281 1 54.5 98 GLY A CA 1
ATOM 788 C C . GLY A 1 98 ? -5.758 42.75 29.344 1 54.5 98 GLY A C 1
ATOM 789 O O . GLY A 1 98 ? -5.539 43.562 30.25 1 54.5 98 GLY A O 1
ATOM 790 N N . ASP A 1 99 ? -6.387 43.25 28.219 1 50.62 99 ASP A N 1
ATOM 791 C CA . ASP A 1 99 ? -7.172 44.438 28.469 1 50.62 99 ASP A CA 1
ATOM 792 C C . ASP A 1 99 ? -8.531 44.094 29.062 1 50.62 99 ASP A C 1
ATOM 794 O O . ASP A 1 99 ? -9.117 44.906 29.812 1 50.62 99 ASP A O 1
ATOM 798 N N . SER A 1 100 ? -9.516 43.406 28.297 1 48.94 100 SER A N 1
ATOM 799 C CA . SER A 1 100 ? -10.859 43.312 28.859 1 48.94 100 SER A CA 1
ATOM 800 C C . SER A 1 100 ? -10.953 42.156 29.859 1 48.94 100 SER A C 1
ATOM 802 O O . SER A 1 100 ? -10.344 41.094 29.656 1 48.94 100 SER A O 1
ATOM 804 N N . SER A 1 101 ? -11.359 42.281 31.188 1 44.34 101 SER A N 1
ATOM 805 C CA . SER A 1 101 ? -11.945 41.438 32.219 1 44.34 101 SER A CA 1
ATOM 806 C C . SER A 1 101 ? -12.906 40.406 31.625 1 44.34 101 SER A C 1
ATOM 808 O O . SER A 1 101 ? -13.648 39.75 32.344 1 44.34 101 SER A O 1
ATOM 810 N N . PHE A 1 102 ? -13.508 40.469 30.375 1 43.12 102 PHE A N 1
ATOM 811 C CA . PHE A 1 102 ? -14.742 39.719 30.234 1 43.12 102 PHE A CA 1
ATOM 812 C C . PHE A 1 102 ? -14.461 38.219 30.141 1 43.12 102 PHE A C 1
ATOM 814 O O . PHE A 1 102 ? -13.336 37.812 29.812 1 43.12 102 PHE A O 1
ATOM 821 N N . GLY A 1 103 ? -15.719 37.312 30.031 1 37.12 103 GLY A N 1
ATOM 822 C CA . GLY A 1 103 ? -16.172 35.969 30.234 1 37.12 103 GLY A CA 1
ATOM 823 C C . GLY A 1 103 ? -15.578 34.969 29.25 1 37.12 103 GLY A C 1
ATOM 824 O O . GLY A 1 103 ? -15.367 35.312 28.078 1 37.12 103 GLY A O 1
ATOM 825 N N . THR A 1 104 ? -14.945 33.906 29.688 1 39.56 104 THR A N 1
ATOM 826 C CA . THR A 1 104 ? -14.18 32.75 29.25 1 39.56 104 THR A CA 1
ATOM 827 C C . THR A 1 104 ? -15 31.891 28.281 1 39.56 104 THR A C 1
ATOM 829 O O . THR A 1 104 ? -15.883 31.141 28.719 1 39.56 104 THR A O 1
ATOM 832 N N . ASN A 1 105 ? -15.664 32.438 27.219 1 31.67 105 ASN A N 1
ATOM 833 C CA . ASN A 1 105 ? -16.344 31.359 26.5 1 31.67 105 ASN A CA 1
ATOM 834 C C . ASN A 1 105 ? -15.352 30.391 25.875 1 31.67 105 ASN A C 1
ATOM 836 O O . ASN A 1 105 ? -14.484 30.781 25.109 1 31.67 105 ASN A O 1
ATOM 840 N N . SER A 1 106 ? -15.047 29.312 26.484 1 35 106 SER A N 1
ATOM 841 C CA . SER A 1 106 ? -14.25 28.125 26.172 1 35 106 SER A CA 1
ATOM 842 C C . SER A 1 106 ? -14.617 27.562 24.812 1 35 106 SER A C 1
ATOM 844 O O . SER A 1 106 ? -15.695 27 24.641 1 35 106 SER A O 1
ATOM 846 N N . MET A 1 107 ? -14.469 28.219 23.734 1 31.66 107 MET A N 1
ATOM 847 C CA . MET A 1 107 ? -14.766 27.453 22.531 1 31.66 107 MET A CA 1
ATOM 848 C C . MET A 1 107 ? -13.875 26.219 22.438 1 31.66 107 MET A C 1
ATOM 850 O O . MET A 1 107 ? -12.648 26.328 22.531 1 31.66 107 MET A O 1
ATOM 854 N N . HIS A 1 108 ? -14.297 25.031 22.766 1 31.86 108 HIS A N 1
ATOM 855 C CA . HIS A 1 108 ? -13.758 23.688 22.641 1 31.86 108 HIS A CA 1
ATOM 856 C C . HIS A 1 108 ? -13.305 23.406 21.203 1 31.86 108 HIS A C 1
ATOM 858 O O . HIS A 1 108 ? -14.07 23.594 20.25 1 31.86 108 HIS A O 1
ATOM 864 N N . ALA A 1 109 ? -12.094 23.703 20.797 1 36.56 109 ALA A N 1
ATOM 865 C CA . ALA A 1 109 ? -11.57 23.281 19.5 1 36.56 109 ALA A CA 1
ATOM 866 C C . ALA A 1 109 ? -11.891 21.812 19.234 1 36.56 109 ALA A C 1
ATOM 868 O O . ALA A 1 109 ? -11.867 20.984 20.156 1 36.56 109 ALA A O 1
ATOM 869 N N . PRO A 1 110 ? -12.562 21.516 18.125 1 35.94 110 PRO A N 1
ATOM 870 C CA . PRO A 1 110 ? -12.891 20.125 17.859 1 35.94 110 PRO A CA 1
ATOM 871 C C . PRO A 1 110 ? -11.68 19.203 17.984 1 35.94 110 PRO A C 1
ATOM 873 O O . PRO A 1 110 ? -10.539 19.641 17.828 1 35.94 110 PRO A O 1
ATOM 876 N N . PRO A 1 111 ? -11.805 18.078 18.75 1 36.69 111 PRO A N 1
ATOM 877 C CA . PRO A 1 111 ? -10.734 17.094 18.953 1 36.69 111 PRO A CA 1
ATOM 878 C C . PRO A 1 111 ? -9.992 16.766 17.656 1 36.69 111 PRO A C 1
ATOM 880 O O . PRO A 1 111 ? -10.555 16.922 16.562 1 36.69 111 PRO A O 1
ATOM 883 N N . PRO A 1 112 ? -8.672 16.875 17.672 1 36.97 112 PRO A N 1
ATOM 884 C CA . PRO A 1 112 ? -7.887 16.484 16.5 1 36.97 112 PRO A CA 1
ATOM 885 C C . PRO A 1 112 ? -8.453 15.25 15.797 1 36.97 112 PRO A C 1
ATOM 887 O O . PRO A 1 112 ? -9.094 14.414 16.422 1 36.97 112 PRO A O 1
ATOM 890 N N . PRO A 1 113 ? -8.844 15.422 14.555 1 37.16 113 PRO A N 1
ATOM 891 C CA . PRO A 1 113 ? -9.359 14.219 13.906 1 37.16 113 PRO A CA 1
ATOM 892 C C . PRO A 1 113 ? -8.633 12.953 14.344 1 37.16 113 PRO A C 1
ATOM 894 O O . PRO A 1 113 ? -7.469 13.016 14.758 1 37.16 113 PRO A O 1
ATOM 897 N N . PRO A 1 114 ? -9.383 11.891 14.742 1 34.25 114 PRO A N 1
ATOM 898 C CA . PRO A 1 114 ? -8.758 10.633 15.148 1 34.25 114 PRO A CA 1
ATOM 899 C C . PRO A 1 114 ? -7.555 10.266 14.289 1 34.25 114 PRO A C 1
ATOM 901 O O . PRO A 1 114 ? -7.539 10.562 13.086 1 34.25 114 PRO A O 1
ATOM 904 N N . LEU A 1 115 ? -6.324 10.242 14.836 1 34.75 115 LEU A N 1
ATOM 905 C CA . LEU A 1 115 ? -5.129 9.625 14.266 1 34.75 115 LEU A CA 1
ATOM 906 C C . LEU A 1 115 ? -5.504 8.453 13.359 1 34.75 115 LEU A C 1
ATOM 908 O O . LEU A 1 115 ? -6.32 7.613 13.734 1 34.75 115 LEU A O 1
ATOM 912 N N . LEU A 1 116 ? -5.32 8.617 12.078 1 36.19 116 LEU A N 1
ATOM 913 C CA . LEU A 1 116 ? -5.453 7.5 11.156 1 36.19 116 LEU A CA 1
ATOM 914 C C . LEU A 1 116 ? -5.039 6.191 11.82 1 36.19 116 LEU A C 1
ATOM 916 O O . LEU A 1 116 ? -4.051 6.148 12.555 1 36.19 116 LEU A O 1
ATOM 920 N N . SER A 1 117 ? -5.938 5.281 12.055 1 35.34 117 SER A N 1
ATOM 921 C CA . SER A 1 117 ? -5.715 3.924 12.547 1 35.34 117 SER A CA 1
ATOM 922 C C . SER A 1 117 ? -4.387 3.367 12.039 1 35.34 117 SER A C 1
ATOM 924 O O . SER A 1 117 ? -3.895 3.777 10.984 1 35.34 117 SER A O 1
ATOM 926 N N . GLN A 1 118 ? -3.555 2.623 12.953 1 35.75 118 GLN A N 1
ATOM 927 C CA . GLN A 1 118 ? -2.285 1.91 12.852 1 35.75 118 GLN A CA 1
ATOM 928 C C . GLN A 1 118 ? -2.158 1.205 11.508 1 35.75 118 GLN A C 1
ATOM 930 O O . GLN A 1 118 ? -3.104 0.562 11.047 1 35.75 118 GLN A O 1
ATOM 935 N N . PRO A 1 119 ? -1.328 1.686 10.586 1 39.59 119 PRO A N 1
ATOM 936 C CA . PRO A 1 119 ? -1.076 0.836 9.422 1 39.59 119 PRO A CA 1
ATOM 937 C C . PRO A 1 119 ? -0.992 -0.646 9.773 1 39.59 119 PRO A C 1
ATOM 939 O O . PRO A 1 119 ? -0.673 -0.994 10.914 1 39.59 119 PRO A O 1
ATOM 942 N N . PRO A 1 120 ? -1.682 -1.5 9.156 1 40.91 120 PRO A N 1
ATOM 943 C CA . PRO A 1 120 ? -1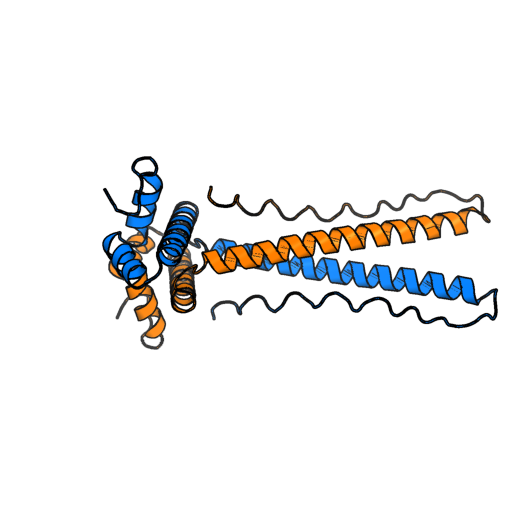.52 -2.914 9.508 1 40.91 120 PRO A CA 1
ATOM 944 C C . PRO A 1 120 ? -0.062 -3.295 9.758 1 40.91 120 PRO A C 1
ATOM 946 O O . PRO A 1 120 ? 0.848 -2.668 9.211 1 40.91 120 PRO A O 1
ATOM 949 N N . PRO A 1 121 ? 0.293 -3.914 10.961 1 36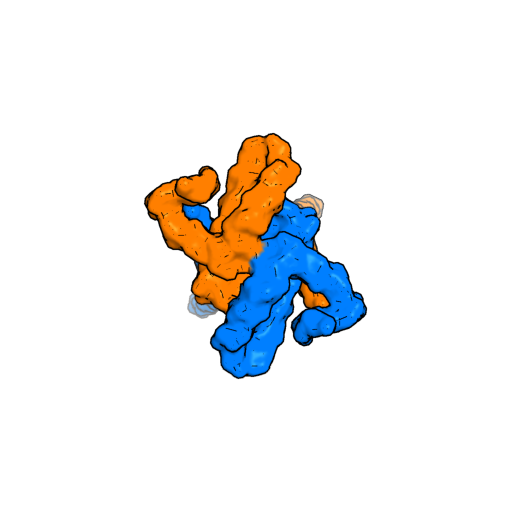.97 121 PRO A N 1
ATOM 950 C CA . PRO A 1 121 ? 1.63 -4.324 11.398 1 36.97 121 PRO A CA 1
ATOM 951 C C . PRO A 1 121 ? 2.514 -4.781 10.242 1 36.97 121 PRO A C 1
ATOM 953 O O . PRO A 1 121 ? 2.012 -5.305 9.25 1 36.97 121 PRO A O 1
ATOM 956 N N . ALA A 1 122 ? 3.756 -4.242 10.039 1 35.5 122 ALA A N 1
ATOM 957 C CA . ALA A 1 122 ? 4.793 -4.832 9.195 1 35.5 122 ALA A CA 1
ATOM 958 C C . ALA A 1 122 ? 4.785 -6.352 9.297 1 35.5 122 ALA A C 1
ATOM 960 O O . ALA A 1 122 ? 4.574 -6.906 10.383 1 35.5 122 ALA A O 1
ATOM 961 N N . PRO A 1 123 ? 4.535 -7.059 8.094 1 34 123 PRO A N 1
ATOM 962 C CA . PRO A 1 123 ? 4.688 -8.5 8.289 1 34 123 PRO A CA 1
ATOM 963 C C . PRO A 1 123 ? 5.941 -8.859 9.086 1 34 123 PRO A C 1
ATOM 965 O O . PRO A 1 123 ? 7.012 -8.297 8.844 1 34 123 PRO A O 1
ATOM 968 N N . ALA A 1 124 ? 5.898 -9.398 10.344 1 29.7 124 ALA A N 1
ATOM 969 C CA . ALA A 1 124 ? 7.07 -9.953 11.016 1 29.7 124 ALA A CA 1
ATOM 970 C C . ALA A 1 124 ? 7.824 -10.922 10.109 1 29.7 124 ALA A C 1
ATOM 972 O O . ALA A 1 124 ? 7.207 -11.711 9.383 1 29.7 124 ALA A O 1
ATOM 973 N N . MET B 1 1 ? 12.453 -29.812 1.824 1 40.16 1 MET B N 1
ATOM 974 C CA . MET B 1 1 ? 11.789 -28.688 2.455 1 40.16 1 MET B CA 1
ATOM 975 C C . MET B 1 1 ? 12.023 -27.406 1.661 1 40.16 1 MET B C 1
ATOM 977 O O . MET B 1 1 ? 13.039 -27.281 0.965 1 40.16 1 MET B O 1
ATOM 981 N N . ALA B 1 2 ? 10.977 -26.719 1.264 1 58.19 2 ALA B N 1
ATOM 982 C CA . ALA B 1 2 ? 11.07 -25.734 0.199 1 58.19 2 ALA B CA 1
ATOM 983 C C . ALA B 1 2 ? 12.07 -24.641 0.562 1 58.19 2 ALA B C 1
ATOM 985 O O . ALA B 1 2 ? 12.094 -24.156 1.698 1 58.19 2 ALA B O 1
ATOM 986 N N . PRO B 1 3 ? 13.156 -24.641 -0.088 1 63 3 PRO B N 1
ATOM 987 C CA . PRO B 1 3 ? 14.391 -23.906 0.225 1 63 3 PRO B CA 1
A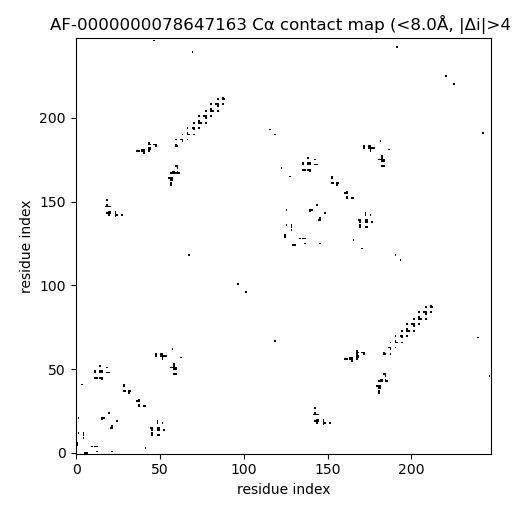TOM 988 C C . PRO B 1 3 ? 14.117 -22.578 0.911 1 63 3 PRO B C 1
ATOM 990 O O . PRO B 1 3 ? 14.938 -22.109 1.719 1 63 3 PRO B O 1
ATOM 993 N N . PHE B 1 4 ? 13.055 -22.094 0.645 1 75.44 4 PHE B N 1
ATOM 994 C CA . PHE B 1 4 ? 12.836 -20.75 1.157 1 75.44 4 PHE B CA 1
ATOM 995 C C . PHE B 1 4 ? 11.758 -20.75 2.234 1 75.44 4 PHE B C 1
ATOM 997 O O . PHE B 1 4 ? 11.344 -19.688 2.713 1 75.44 4 PHE B O 1
ATOM 1004 N N . PHE B 1 5 ? 11.5 -22.016 2.732 1 78.75 5 PHE B N 1
ATOM 1005 C CA . PHE B 1 5 ? 10.453 -22.109 3.744 1 78.75 5 PHE B CA 1
ATOM 1006 C C . PHE B 1 5 ? 10.922 -22.922 4.938 1 78.75 5 PHE B C 1
ATOM 1008 O O . PHE B 1 5 ? 10.93 -24.156 4.887 1 78.75 5 PHE B O 1
ATOM 1015 N N . PRO B 1 6 ? 11.219 -22.125 5.953 1 74 6 PRO B N 1
ATOM 1016 C CA . PRO B 1 6 ? 11.57 -22.891 7.148 1 74 6 PRO B CA 1
ATOM 1017 C C . PRO B 1 6 ? 10.414 -23.75 7.664 1 74 6 PRO B C 1
ATOM 1019 O O . PRO B 1 6 ? 9.25 -23.406 7.461 1 74 6 PRO B O 1
ATOM 1022 N N . PRO B 1 7 ? 10.727 -24.828 8.281 1 75 7 PRO B N 1
ATOM 1023 C CA . PRO B 1 7 ? 9.703 -25.766 8.742 1 75 7 PRO B CA 1
ATOM 1024 C C . PRO B 1 7 ? 8.734 -25.141 9.742 1 75 7 PRO B C 1
ATOM 1026 O O . PRO B 1 7 ? 7.59 -25.594 9.859 1 75 7 PRO B O 1
ATOM 1029 N N . ASP B 1 8 ? 9.164 -24.188 10.453 1 76.06 8 ASP B N 1
ATOM 1030 C CA . ASP B 1 8 ? 8.289 -23.578 11.453 1 76.06 8 ASP B CA 1
ATOM 1031 C C . ASP B 1 8 ? 7.32 -22.594 10.812 1 76.06 8 ASP B C 1
ATOM 1033 O O . ASP B 1 8 ? 6.449 -22.031 11.492 1 76.06 8 ASP B O 1
ATOM 1037 N N . ARG B 1 9 ? 7.441 -22.422 9.578 1 81.19 9 ARG B N 1
ATOM 1038 C CA . ARG B 1 9 ? 6.582 -21.469 8.891 1 81.19 9 ARG B CA 1
ATOM 1039 C C . ARG B 1 9 ? 5.793 -22.156 7.773 1 81.19 9 ARG B C 1
ATOM 1041 O O . ARG B 1 9 ? 5.77 -21.656 6.641 1 81.19 9 ARG B O 1
ATOM 1048 N N . MET B 1 10 ? 5.145 -23.172 8.156 1 86.12 10 MET B N 1
ATOM 1049 C CA . MET B 1 10 ? 4.383 -23.969 7.195 1 86.12 10 MET B CA 1
ATOM 1050 C C . MET B 1 10 ? 3.219 -23.172 6.625 1 86.12 10 MET B C 1
ATOM 1052 O O . MET B 1 10 ? 2.85 -23.344 5.461 1 86.12 10 MET B O 1
ATOM 1056 N N . SER B 1 11 ? 2.688 -22.312 7.457 1 90.31 11 SER B N 1
ATOM 1057 C CA . SER B 1 11 ? 1.591 -21.484 6.969 1 90.31 11 SER B CA 1
ATOM 1058 C C . SER B 1 11 ? 2.035 -20.609 5.797 1 90.31 11 SER B C 1
ATOM 1060 O O . SER B 1 11 ? 1.272 -20.406 4.852 1 90.31 11 SER B O 1
ATOM 1062 N N . ASP B 1 12 ? 3.225 -20.141 5.926 1 90.88 12 ASP B N 1
ATOM 1063 C CA . ASP B 1 12 ? 3.768 -19.344 4.828 1 90.88 12 ASP B CA 1
ATOM 1064 C C . ASP B 1 12 ? 3.852 -20.156 3.543 1 90.88 12 ASP B C 1
ATOM 1066 O O . ASP B 1 12 ? 3.486 -19.672 2.469 1 90.88 12 ASP B O 1
ATOM 1070 N N . PHE B 1 13 ? 4.383 -21.297 3.727 1 91.06 13 PHE B N 1
ATOM 1071 C CA . PHE B 1 13 ? 4.527 -22.172 2.578 1 91.06 13 PHE B CA 1
ATOM 1072 C C . PHE B 1 13 ? 3.176 -22.438 1.926 1 91.06 13 PHE B C 1
ATOM 1074 O O . PHE B 1 13 ? 3.043 -22.359 0.704 1 91.06 13 PHE B O 1
ATOM 1081 N N . LEU B 1 14 ? 2.189 -22.781 2.73 1 93.06 14 LEU B N 1
ATOM 1082 C CA . LEU B 1 14 ? 0.863 -23.109 2.225 1 93.06 14 LEU B CA 1
ATOM 1083 C C . LEU B 1 14 ? 0.237 -21.922 1.51 1 93.06 14 LEU B C 1
ATOM 1085 O O . LEU B 1 14 ? -0.377 -22.078 0.452 1 93.06 14 LEU B O 1
ATOM 1089 N N . ASN B 1 15 ? 0.402 -20.781 2.08 1 93.62 15 ASN B N 1
ATOM 1090 C CA . ASN B 1 15 ? -0.132 -19.578 1.457 1 93.62 15 ASN B CA 1
ATOM 1091 C C . ASN B 1 15 ? 0.519 -19.312 0.103 1 93.62 15 ASN B C 1
ATOM 1093 O O . ASN B 1 15 ? -0.17 -19 -0.873 1 93.62 15 ASN B O 1
ATOM 1097 N N . VAL B 1 16 ? 1.804 -19.406 0.098 1 95.06 16 VAL B N 1
ATOM 1098 C CA . VAL B 1 16 ? 2.553 -19.141 -1.127 1 95.06 16 VAL B CA 1
ATOM 1099 C C . VAL B 1 16 ? 2.199 -20.188 -2.182 1 95.06 16 VAL B C 1
ATOM 1101 O O . VAL B 1 16 ? 1.979 -19.859 -3.348 1 95.06 16 VAL B O 1
ATOM 1104 N N . GLN B 1 17 ? 2.145 -21.391 -1.771 1 92.25 17 GLN B N 1
ATOM 1105 C CA . GLN B 1 17 ? 1.788 -22.469 -2.686 1 92.25 17 GLN B CA 1
ATOM 1106 C C . GLN B 1 17 ? 0.402 -22.25 -3.285 1 92.25 17 GLN B C 1
ATOM 1108 O O . GLN B 1 17 ? 0.202 -22.438 -4.488 1 92.25 17 GLN B O 1
ATOM 1113 N N . ARG B 1 18 ? -0.515 -21.922 -2.486 1 92.88 18 ARG B N 1
ATOM 1114 C CA . ARG B 1 18 ? -1.896 -21.734 -2.918 1 92.88 18 ARG B CA 1
ATOM 1115 C C . ARG B 1 18 ? -2.012 -20.578 -3.906 1 92.88 18 ARG B C 1
ATOM 1117 O O . ARG B 1 18 ? -2.744 -20.672 -4.895 1 92.88 18 ARG B O 1
ATOM 1124 N N . LEU B 1 19 ? -1.29 -19.562 -3.666 1 95.38 19 LEU B N 1
ATOM 1125 C CA . LEU B 1 19 ? -1.471 -18.328 -4.441 1 95.38 19 LEU B CA 1
ATOM 1126 C C . LEU B 1 19 ? -0.601 -18.344 -5.695 1 95.38 19 LEU B C 1
ATOM 1128 O O . LEU B 1 19 ? -1.082 -18.062 -6.793 1 95.38 19 LEU B O 1
ATOM 1132 N N . PHE B 1 20 ? 0.62 -18.734 -5.535 1 95.19 20 PHE B N 1
ATOM 1133 C CA . PHE B 1 20 ? 1.585 -18.531 -6.609 1 95.19 20 PHE B CA 1
ATOM 1134 C C . PHE B 1 20 ? 2.023 -19.875 -7.203 1 95.19 20 PHE B C 1
ATOM 1136 O O . PHE B 1 20 ? 2.441 -19.938 -8.359 1 95.19 20 PHE B O 1
ATOM 1143 N N . GLY B 1 21 ? 1.997 -20.891 -6.461 1 91.5 21 GLY B N 1
ATOM 1144 C CA . GLY B 1 21 ? 2.691 -22.125 -6.82 1 91.5 21 GLY B CA 1
ATOM 1145 C C . GLY B 1 21 ? 4.176 -22.078 -6.504 1 91.5 21 GLY B C 1
ATOM 1146 O O . GLY B 1 21 ? 4.875 -21.156 -6.914 1 91.5 21 GLY B O 1
ATOM 1147 N N . VAL B 1 22 ? 4.668 -23.062 -5.777 1 87.5 22 VAL B N 1
ATOM 1148 C CA . VAL B 1 22 ? 6.039 -23.062 -5.281 1 87.5 22 VAL B CA 1
ATOM 1149 C C . VAL B 1 22 ? 7.016 -23.109 -6.457 1 87.5 22 VAL B C 1
ATOM 1151 O O . VAL B 1 22 ? 8.031 -22.422 -6.457 1 87.5 22 VAL B O 1
ATOM 1154 N N . SER B 1 23 ? 6.77 -23.906 -7.438 1 87.12 23 SER B N 1
ATOM 1155 C CA . SER B 1 23 ? 7.656 -24 -8.594 1 87.12 23 SER B CA 1
ATOM 1156 C C . SER B 1 23 ? 7.777 -22.656 -9.312 1 87.12 23 SER B C 1
ATOM 1158 O O . SER B 1 23 ? 8.867 -22.281 -9.742 1 87.12 23 SER B O 1
ATOM 1160 N N . ASN B 1 24 ? 6.652 -22.078 -9.398 1 89.94 24 ASN B N 1
ATOM 1161 C CA . ASN B 1 24 ? 6.645 -20.766 -10.031 1 89.94 24 ASN B CA 1
ATOM 1162 C C . ASN B 1 24 ? 7.484 -19.75 -9.25 1 89.94 24 ASN B C 1
ATOM 1164 O O . ASN B 1 24 ? 8.258 -19 -9.836 1 89.94 24 ASN B O 1
ATOM 1168 N N . VAL B 1 25 ? 7.355 -19.781 -7.973 1 92.94 25 VAL B N 1
ATOM 1169 C CA . VAL B 1 25 ? 8.062 -18.859 -7.105 1 92.94 25 VAL B CA 1
ATOM 1170 C C . VAL B 1 25 ? 9.57 -19.094 -7.203 1 92.94 25 VAL B C 1
ATOM 1172 O O . VAL B 1 25 ? 10.352 -18.156 -7.309 1 92.94 25 VAL B O 1
ATOM 1175 N N . ILE B 1 26 ? 9.977 -20.297 -7.215 1 90.12 26 ILE B N 1
ATOM 1176 C CA . ILE B 1 26 ? 11.391 -20.656 -7.289 1 90.12 26 ILE B CA 1
ATOM 1177 C C . ILE B 1 26 ? 11.961 -20.188 -8.633 1 90.12 26 ILE B C 1
ATOM 1179 O O . ILE B 1 26 ? 13.07 -19.656 -8.688 1 90.12 26 ILE B O 1
ATOM 1183 N N . LYS B 1 27 ? 11.172 -20.453 -9.68 1 89.5 27 LYS B N 1
ATOM 1184 C CA . LYS B 1 27 ? 11.594 -19.969 -10.992 1 89.5 27 LYS B CA 1
ATOM 1185 C C . LYS B 1 27 ? 11.781 -18.453 -10.992 1 89.5 27 LYS B C 1
ATOM 1187 O O . LYS B 1 27 ? 12.766 -17.953 -11.539 1 89.5 27 LYS B O 1
ATOM 1192 N N . LEU B 1 28 ? 10.906 -17.781 -10.414 1 91.38 28 LEU B N 1
ATOM 1193 C CA . LEU B 1 28 ? 10.945 -16.328 -10.383 1 91.38 28 LEU B CA 1
ATOM 1194 C C . LEU B 1 28 ? 12.156 -15.836 -9.586 1 91.38 28 LEU B C 1
ATOM 1196 O O . LEU B 1 28 ? 12.891 -14.953 -10.047 1 91.38 28 LEU B O 1
ATOM 1200 N N . ILE B 1 29 ? 12.383 -16.391 -8.445 1 92.88 29 ILE B N 1
ATOM 1201 C CA . ILE B 1 29 ? 13.406 -15.891 -7.531 1 92.88 29 ILE B CA 1
ATOM 1202 C C . ILE B 1 29 ? 14.789 -16.297 -8.039 1 92.88 29 ILE B C 1
ATOM 1204 O O . ILE B 1 29 ? 15.781 -15.625 -7.758 1 92.88 29 ILE B O 1
ATOM 1208 N N . SER B 1 30 ? 14.859 -17.359 -8.711 1 92.06 30 SER B N 1
ATOM 1209 C CA . SER B 1 30 ? 16.125 -17.859 -9.234 1 92.06 30 SER B CA 1
ATOM 1210 C C . SER B 1 30 ? 16.719 -16.891 -10.258 1 92.06 30 SER B C 1
ATOM 1212 O O . SER B 1 30 ? 17.906 -16.969 -10.578 1 92.06 30 SER B O 1
ATOM 1214 N N . LYS B 1 31 ? 15.898 -16.078 -10.805 1 92.94 31 LYS B N 1
ATOM 1215 C CA . LYS B 1 31 ? 16.344 -15.094 -11.789 1 92.94 31 LYS B CA 1
ATOM 1216 C C . LYS B 1 31 ? 17.219 -14.016 -11.141 1 92.94 31 LYS B C 1
ATOM 1218 O O . LYS B 1 31 ? 17.922 -13.281 -11.828 1 92.94 31 LYS B O 1
ATOM 1223 N N . PHE B 1 32 ? 17.094 -13.922 -9.875 1 94 32 PHE B N 1
ATOM 1224 C CA . PHE B 1 32 ? 17.844 -12.891 -9.164 1 94 32 PHE B CA 1
ATOM 1225 C C . PHE B 1 32 ? 19.219 -13.406 -8.773 1 94 32 PHE B C 1
ATOM 1227 O O . PHE B 1 32 ? 19.344 -14.484 -8.18 1 94 32 PHE B O 1
ATOM 1234 N N . GLY B 1 33 ? 20.172 -12.672 -9.023 1 91.25 33 GLY B N 1
ATOM 1235 C CA . GLY B 1 33 ? 21.547 -13.117 -8.844 1 91.25 33 GLY B CA 1
ATOM 1236 C C . GLY B 1 33 ? 22.062 -12.898 -7.434 1 91.25 33 GLY B C 1
ATOM 1237 O O . GLY B 1 33 ? 22.812 -13.727 -6.91 1 91.25 33 GLY B O 1
ATOM 1238 N N . LYS B 1 34 ? 21.688 -11.953 -6.789 1 94.94 34 LYS B N 1
ATOM 1239 C CA . LYS B 1 34 ? 22.203 -11.625 -5.465 1 94.94 34 LYS B CA 1
ATOM 1240 C C . LYS B 1 34 ? 21.359 -12.273 -4.371 1 94.94 34 LYS B C 1
ATOM 1242 O O . LYS B 1 34 ? 20.125 -12.211 -4.414 1 94.94 34 LYS B O 1
ATOM 1247 N N . PRO B 1 35 ? 22.062 -12.828 -3.418 1 92.56 35 PRO B N 1
ATOM 1248 C CA . PRO B 1 35 ? 21.344 -13.469 -2.324 1 92.56 35 PRO B CA 1
ATOM 1249 C C . PRO B 1 35 ? 20.375 -12.516 -1.612 1 92.56 35 PRO B C 1
ATOM 1251 O O . PRO B 1 35 ? 19.281 -12.914 -1.219 1 92.56 35 PRO B O 1
ATOM 1254 N N . ASP B 1 36 ? 20.812 -11.32 -1.336 1 94.06 36 ASP B N 1
ATOM 1255 C CA . ASP B 1 36 ? 19.953 -10.352 -0.656 1 94.06 36 ASP B CA 1
ATOM 1256 C C . ASP B 1 36 ? 18.703 -10.055 -1.476 1 94.06 36 ASP B C 1
ATOM 1258 O O . ASP B 1 36 ? 17.625 -9.82 -0.916 1 94.06 36 ASP B O 1
ATOM 1262 N N . GLU B 1 37 ? 18.844 -10.039 -2.742 1 95.56 37 GLU B N 1
ATOM 1263 C CA . GLU B 1 37 ? 17.703 -9.805 -3.617 1 95.56 37 GLU B CA 1
ATOM 1264 C C . GLU B 1 37 ? 16.719 -10.969 -3.572 1 95.56 37 GLU B C 1
ATOM 1266 O O . GLU B 1 37 ? 15.5 -10.766 -3.535 1 95.56 37 GLU B O 1
ATOM 1271 N N . ARG B 1 38 ? 17.234 -12.133 -3.598 1 94 38 ARG B N 1
ATOM 1272 C CA . ARG B 1 38 ? 16.391 -13.32 -3.512 1 94 38 ARG B CA 1
ATOM 1273 C C . ARG B 1 38 ? 15.625 -13.359 -2.193 1 94 38 ARG B C 1
ATOM 1275 O O . ARG B 1 38 ? 14.438 -13.672 -2.17 1 94 38 ARG B O 1
ATOM 1282 N N . ALA B 1 39 ? 16.344 -13.023 -1.167 1 92.19 39 ALA B N 1
ATOM 1283 C CA . ALA B 1 39 ? 15.719 -13.016 0.151 1 92.19 39 ALA B CA 1
ATOM 1284 C C . ALA B 1 39 ? 14.609 -11.969 0.222 1 92.19 39 ALA B C 1
ATOM 1286 O O . ALA B 1 39 ? 13.547 -12.227 0.793 1 92.19 39 ALA B O 1
ATOM 1287 N N . ALA B 1 40 ? 14.867 -10.781 -0.307 1 94.44 40 ALA B N 1
ATOM 1288 C CA . ALA B 1 40 ? 13.867 -9.719 -0.312 1 94.44 40 ALA B CA 1
ATOM 1289 C C . ALA B 1 40 ? 12.648 -10.109 -1.134 1 94.44 40 ALA B C 1
ATOM 1291 O O . ALA B 1 40 ? 11.508 -9.852 -0.732 1 94.44 40 ALA B O 1
ATOM 1292 N N . ALA B 1 41 ? 12.891 -10.664 -2.232 1 96.06 41 ALA B N 1
ATOM 1293 C CA . ALA B 1 41 ? 11.797 -11.117 -3.09 1 96.06 41 ALA B CA 1
ATOM 1294 C C . ALA B 1 41 ? 10.945 -12.164 -2.387 1 96.06 41 ALA B C 1
ATOM 1296 O O . ALA B 1 41 ? 9.711 -12.094 -2.41 1 96.06 41 ALA B O 1
ATOM 1297 N N . MET B 1 42 ? 11.57 -13.141 -1.777 1 94.12 42 MET B N 1
ATOM 1298 C CA . MET B 1 42 ? 10.836 -14.172 -1.053 1 94.12 42 MET B CA 1
ATOM 1299 C C . MET B 1 42 ? 10.016 -13.562 0.078 1 94.12 42 MET B C 1
ATOM 1301 O O . MET B 1 42 ? 8.867 -13.945 0.292 1 94.12 42 MET B O 1
ATOM 1305 N N . ARG B 1 43 ? 10.578 -12.664 0.807 1 93.62 43 ARG B N 1
ATOM 1306 C CA . ARG B 1 43 ? 9.852 -11.992 1.881 1 93.62 43 ARG B CA 1
ATOM 1307 C C . ARG B 1 43 ? 8.617 -11.281 1.348 1 93.62 43 ARG B C 1
ATOM 1309 O O . ARG B 1 43 ? 7.543 -11.359 1.945 1 93.62 43 ARG B O 1
ATOM 1316 N N . SER B 1 44 ? 8.797 -10.555 0.257 1 96.75 44 SER B N 1
ATOM 1317 C CA . SER B 1 44 ? 7.68 -9.82 -0.325 1 96.75 44 SER B CA 1
ATOM 1318 C C . SER B 1 44 ? 6.594 -10.766 -0.827 1 96.75 44 SER B C 1
ATOM 1320 O O . SER B 1 44 ? 5.402 -10.516 -0.635 1 96.75 44 SER B O 1
ATOM 1322 N N . ILE B 1 45 ? 6.988 -11.852 -1.414 1 96.19 45 ILE B N 1
ATOM 1323 C CA . ILE B 1 45 ? 6.051 -12.836 -1.935 1 96.19 45 ILE B CA 1
ATOM 1324 C C . ILE B 1 45 ? 5.277 -13.469 -0.781 1 96.19 45 ILE B C 1
ATOM 1326 O O . ILE B 1 45 ? 4.055 -13.625 -0.852 1 96.19 45 ILE B O 1
ATOM 1330 N N . LYS B 1 46 ? 6 -13.82 0.242 1 95.12 46 LYS B N 1
ATOM 1331 C CA . LYS B 1 46 ? 5.352 -14.391 1.422 1 95.12 46 LYS B CA 1
ATOM 1332 C C . LYS B 1 46 ? 4.324 -13.422 2.004 1 95.12 46 LYS B C 1
ATOM 1334 O O . LYS B 1 46 ? 3.23 -13.828 2.396 1 95.12 46 LYS B O 1
ATOM 1339 N N . GLN B 1 47 ? 4.68 -12.172 2.064 1 96.44 47 GLN B N 1
ATOM 1340 C CA . GLN B 1 47 ? 3.781 -11.156 2.615 1 96.44 47 GLN B CA 1
ATOM 1341 C C . GLN B 1 47 ? 2.541 -10.992 1.741 1 96.44 47 GLN B C 1
ATOM 1343 O O . GLN B 1 47 ? 1.428 -10.867 2.254 1 96.44 47 GLN B O 1
ATOM 1348 N N . GLU B 1 48 ? 2.725 -10.992 0.474 1 97.31 48 GLU B N 1
ATOM 1349 C CA . GLU B 1 48 ? 1.603 -10.852 -0.449 1 97.31 48 GLU B CA 1
ATOM 1350 C C . GLU B 1 48 ? 0.659 -12.047 -0.358 1 97.31 48 GLU B C 1
ATOM 1352 O O . GLU B 1 48 ? -0.562 -11.883 -0.398 1 97.31 48 GLU B O 1
ATOM 1357 N N . ALA B 1 49 ? 1.248 -13.172 -0.257 1 96.75 49 ALA B N 1
ATOM 1358 C CA . ALA B 1 49 ? 0.421 -14.367 -0.113 1 96.75 49 ALA B CA 1
ATOM 1359 C C . ALA B 1 49 ? -0.382 -14.328 1.184 1 96.75 49 ALA B C 1
ATOM 1361 O O . ALA B 1 49 ? -1.553 -14.711 1.209 1 96.75 49 ALA B O 1
ATOM 1362 N N . LYS B 1 50 ? 0.247 -13.953 2.229 1 96.56 50 LYS B N 1
ATOM 1363 C CA . LYS B 1 50 ? -0.414 -13.836 3.525 1 96.56 50 LYS B CA 1
ATOM 1364 C C . LYS B 1 50 ? -1.584 -12.859 3.457 1 96.56 50 LYS B C 1
ATOM 1366 O O . LYS B 1 50 ? -2.66 -13.133 3.992 1 96.56 50 LYS B O 1
ATOM 1371 N N . VAL B 1 51 ? -1.402 -11.727 2.863 1 97.56 51 VAL B N 1
ATOM 1372 C CA . VAL B 1 51 ? -2.426 -10.695 2.74 1 97.56 51 VAL B CA 1
ATOM 1373 C C . VAL B 1 51 ? -3.607 -11.227 1.936 1 97.56 51 VAL B C 1
ATOM 1375 O O . VAL B 1 51 ? -4.766 -10.969 2.275 1 97.56 51 VAL B O 1
ATOM 1378 N N . ARG B 1 52 ? -3.307 -11.922 0.859 1 96.56 52 ARG B N 1
ATOM 1379 C CA . ARG B 1 52 ? -4.387 -12.461 0.037 1 96.56 52 ARG B CA 1
ATOM 1380 C C . ARG B 1 52 ? -5.172 -13.531 0.792 1 96.56 52 ARG B C 1
ATOM 1382 O O . ARG B 1 52 ? -6.375 -13.695 0.575 1 96.56 52 ARG B O 1
ATOM 1389 N N . ALA B 1 53 ? -4.484 -14.266 1.618 1 96 53 ALA B N 1
ATOM 1390 C CA . ALA B 1 53 ? -5.18 -15.242 2.447 1 96 53 ALA B CA 1
ATOM 1391 C C . ALA B 1 53 ? -6.191 -14.562 3.367 1 96 53 ALA B C 1
ATOM 1393 O O . ALA B 1 53 ? -7.25 -15.125 3.66 1 96 53 ALA B O 1
ATOM 1394 N N . ARG B 1 54 ? -5.93 -13.398 3.852 1 96.31 54 ARG B N 1
ATOM 1395 C CA . ARG B 1 54 ? -6.805 -12.633 4.734 1 96.31 54 ARG B CA 1
ATOM 1396 C C . ARG B 1 54 ? -7.922 -11.961 3.945 1 96.31 54 ARG B C 1
ATOM 1398 O O . ARG B 1 54 ? -9.062 -11.883 4.414 1 96.31 54 ARG B O 1
ATOM 1405 N N . ASP B 1 55 ? -7.582 -11.477 2.787 1 97.25 55 ASP B N 1
ATOM 1406 C CA . ASP B 1 55 ? -8.523 -10.844 1.866 1 97.25 55 ASP B CA 1
ATOM 1407 C C . ASP B 1 55 ? -8.43 -11.469 0.474 1 97.25 55 ASP B C 1
ATOM 1409 O O . ASP B 1 55 ? -7.75 -10.93 -0.406 1 97.25 55 ASP B O 1
ATOM 1413 N N . PRO B 1 56 ? -9.188 -12.438 0.248 1 96.56 56 PRO B N 1
ATOM 1414 C CA . PRO B 1 56 ? -9.055 -13.195 -0.998 1 96.56 56 PRO B CA 1
ATOM 1415 C C . PRO B 1 56 ? -9.508 -12.406 -2.223 1 96.56 56 PRO B C 1
ATOM 1417 O O . PRO B 1 56 ? -9.219 -12.789 -3.355 1 96.56 56 PRO B O 1
ATOM 1420 N N . ILE B 1 57 ? -10.25 -11.406 -1.991 1 97.19 57 ILE B N 1
ATOM 1421 C CA . ILE B 1 57 ? -10.812 -10.672 -3.115 1 97.19 57 ILE B CA 1
ATOM 1422 C C . ILE B 1 57 ? -9.836 -9.57 -3.547 1 97.19 57 ILE B C 1
ATOM 1424 O O . ILE B 1 57 ? -9.445 -9.508 -4.711 1 97.19 57 ILE B O 1
ATOM 1428 N N . LEU B 1 58 ? -9.336 -8.758 -2.66 1 97.44 58 LEU B N 1
ATOM 1429 C CA . LEU B 1 58 ? -8.562 -7.59 -3.068 1 97.44 58 LEU B CA 1
ATOM 1430 C C . LEU B 1 58 ? -7.074 -7.801 -2.793 1 97.44 58 LEU B C 1
ATOM 1432 O O . LEU B 1 58 ? -6.227 -7.16 -3.42 1 97.44 58 LEU B O 1
ATOM 1436 N N . GLY B 1 59 ? -6.703 -8.602 -1.82 1 97.19 59 GLY B N 1
ATOM 1437 C CA . GLY B 1 59 ? -5.305 -8.828 -1.499 1 97.19 59 GLY B CA 1
ATOM 1438 C C . GLY B 1 59 ? -4.551 -7.559 -1.156 1 97.19 59 GLY B C 1
ATOM 1439 O O . GLY B 1 59 ? -5.078 -6.691 -0.454 1 97.19 59 GLY B O 1
ATOM 1440 N N . SER B 1 60 ? -3.297 -7.52 -1.593 1 97.38 60 SER B N 1
ATOM 1441 C CA . SER B 1 60 ? -2.465 -6.352 -1.312 1 97.38 60 SER B CA 1
ATOM 1442 C C . SER B 1 60 ? -2.988 -5.113 -2.029 1 97.38 60 SER B C 1
ATOM 1444 O O . SER B 1 60 ? -2.717 -3.986 -1.61 1 97.38 60 SER B O 1
ATOM 1446 N N . TYR B 1 61 ? -3.693 -5.336 -3.111 1 97.44 61 TYR B N 1
ATOM 1447 C CA . TYR B 1 61 ? -4.297 -4.207 -3.809 1 97.44 61 TYR B CA 1
ATOM 1448 C C . TYR B 1 61 ? -5.281 -3.473 -2.906 1 97.44 61 TYR B C 1
ATOM 1450 O O . TYR B 1 61 ? -5.371 -2.242 -2.943 1 97.44 61 TYR B O 1
ATOM 1458 N N . GLY B 1 62 ? -5.969 -4.223 -2.146 1 97.69 62 GLY B N 1
ATOM 1459 C CA . GLY B 1 62 ? -6.863 -3.611 -1.178 1 97.69 62 GLY B CA 1
ATOM 1460 C C . GLY B 1 62 ? -6.141 -2.748 -0.161 1 97.69 62 GLY B C 1
ATOM 1461 O O . GLY B 1 62 ? -6.613 -1.663 0.186 1 97.69 62 GLY B O 1
ATOM 1462 N N . ILE B 1 63 ? -5.07 -3.203 0.298 1 97.81 63 ILE B N 1
ATOM 1463 C CA . ILE B 1 63 ? -4.262 -2.463 1.26 1 97.81 63 ILE B CA 1
ATOM 1464 C C . ILE B 1 63 ? -3.77 -1.162 0.627 1 97.81 63 ILE B C 1
ATOM 1466 O O . ILE B 1 63 ? -3.82 -0.101 1.253 1 97.81 63 ILE B O 1
ATOM 1470 N N . VAL B 1 64 ? -3.318 -1.256 -0.556 1 98 64 VAL B N 1
ATOM 1471 C CA . VAL B 1 64 ? -2.826 -0.086 -1.276 1 98 64 VAL B CA 1
ATOM 1472 C C . VAL B 1 64 ? -3.943 0.947 -1.409 1 98 64 VAL B C 1
ATOM 1474 O O . VAL B 1 64 ? -3.723 2.141 -1.191 1 98 64 VAL B O 1
ATOM 1477 N N . LEU B 1 65 ? -5.082 0.431 -1.831 1 97.25 65 LEU B N 1
ATOM 1478 C CA . LEU B 1 65 ? -6.227 1.33 -1.953 1 97.25 65 LEU B CA 1
ATOM 1479 C C . LEU B 1 65 ? -6.5 2.043 -0.633 1 97.25 65 LEU B C 1
ATOM 1481 O O . LEU B 1 65 ? -6.695 3.26 -0.609 1 97.25 65 LEU B O 1
ATOM 1485 N N . GLU B 1 66 ? -6.527 1.369 0.406 1 97.38 66 GLU B N 1
ATOM 1486 C CA . GLU B 1 66 ? -6.809 1.945 1.718 1 97.38 66 GLU B CA 1
ATOM 1487 C C . GLU B 1 66 ? -5.73 2.947 2.121 1 97.38 66 GLU B C 1
ATOM 1489 O O . GLU B 1 66 ? -6.039 4.035 2.615 1 97.38 66 GLU B O 1
ATOM 1494 N N . LEU B 1 67 ? -4.523 2.572 1.945 1 96.81 67 LEU B N 1
ATOM 1495 C CA . LEU B 1 67 ? -3.428 3.467 2.297 1 96.81 67 LEU B CA 1
ATOM 1496 C C . LEU B 1 67 ? -3.494 4.754 1.48 1 96.81 67 LEU B C 1
ATOM 1498 O O . LEU B 1 67 ? -3.25 5.844 2.008 1 96.81 67 LEU B O 1
ATOM 1502 N N . ASN B 1 68 ? -3.787 4.602 0.258 1 96.56 68 ASN B N 1
ATOM 1503 C CA . ASN B 1 68 ? -3.941 5.785 -0.578 1 96.56 68 ASN B CA 1
ATOM 1504 C C . ASN B 1 68 ? -5.051 6.695 -0.059 1 96.56 68 ASN B C 1
ATOM 1506 O O . ASN B 1 68 ? -4.926 7.922 -0.101 1 96.56 68 ASN B O 1
ATOM 1510 N N . LYS B 1 69 ? -6.109 6.168 0.314 1 96.12 69 LYS B N 1
ATOM 1511 C CA . LYS B 1 69 ? -7.176 6.965 0.915 1 96.12 69 LYS B CA 1
ATOM 1512 C C . LYS B 1 69 ? -6.668 7.727 2.135 1 96.12 69 LYS B C 1
ATOM 1514 O O . LYS B 1 69 ? -7.004 8.898 2.324 1 96.12 69 LYS B O 1
ATOM 1519 N N . HIS B 1 70 ? -5.918 7.023 2.949 1 95.69 70 HIS B N 1
ATOM 1520 C CA . HIS B 1 70 ? -5.336 7.664 4.125 1 95.69 70 HIS B CA 1
ATOM 1521 C C . HIS B 1 70 ? -4.449 8.836 3.732 1 95.69 70 HIS B C 1
ATOM 1523 O O . HIS B 1 70 ? -4.484 9.891 4.371 1 95.69 70 HIS B O 1
ATOM 1529 N N . ILE B 1 71 ? -3.727 8.695 2.766 1 96.88 71 ILE B N 1
ATOM 1530 C CA . ILE B 1 71 ? -2.803 9.727 2.316 1 96.88 71 ILE B CA 1
ATOM 1531 C C . ILE B 1 71 ? -3.59 10.93 1.803 1 96.88 71 ILE B C 1
ATOM 1533 O O . ILE B 1 71 ? -3.264 12.078 2.125 1 96.88 71 ILE B O 1
ATOM 1537 N N . LEU B 1 72 ? -4.57 10.633 1.075 1 96.5 72 LEU B N 1
ATOM 1538 C CA . LEU B 1 72 ? -5.402 11.719 0.569 1 96.5 72 LEU B CA 1
ATOM 1539 C C . LEU B 1 72 ? -6.027 12.508 1.718 1 96.5 72 LEU B C 1
ATOM 1541 O O . LEU B 1 72 ? -6.059 13.734 1.687 1 96.5 72 LEU B O 1
ATOM 1545 N N . HIS B 1 73 ? -6.523 11.805 2.641 1 96.12 73 HIS B N 1
ATOM 1546 C CA . HIS B 1 73 ? -7.102 12.445 3.812 1 96.12 73 HIS B CA 1
ATOM 1547 C C . HIS B 1 73 ? -6.066 13.297 4.543 1 96.12 73 HIS B C 1
ATOM 1549 O O . HIS B 1 73 ? -6.348 14.43 4.93 1 96.12 73 HIS B O 1
ATOM 1555 N N . ALA B 1 74 ? -4.926 12.711 4.738 1 96.19 74 ALA B N 1
ATOM 1556 C CA . ALA B 1 74 ? -3.854 13.438 5.418 1 96.19 74 ALA B CA 1
ATOM 1557 C C . ALA B 1 74 ? -3.496 14.711 4.664 1 96.19 74 ALA B C 1
ATOM 1559 O O . ALA B 1 74 ? -3.266 15.758 5.277 1 96.19 74 ALA B O 1
ATOM 1560 N N . ARG B 1 75 ? -3.457 14.555 3.424 1 96.19 75 ARG B N 1
ATOM 1561 C CA . ARG B 1 75 ? -3.137 15.719 2.602 1 96.19 75 ARG B CA 1
ATOM 1562 C C . ARG B 1 75 ? -4.184 16.812 2.77 1 96.19 75 ARG B C 1
ATOM 1564 O O . ARG B 1 75 ? -3.844 18 2.844 1 96.19 75 ARG B O 1
ATOM 1571 N N . THR B 1 76 ? -5.383 16.453 2.77 1 96.62 76 THR B N 1
ATOM 1572 C CA . THR B 1 76 ? -6.457 17.422 2.975 1 96.62 76 THR B CA 1
ATOM 1573 C C . THR B 1 76 ? -6.32 18.109 4.332 1 96.62 76 THR B C 1
ATOM 1575 O O . THR B 1 76 ? -6.445 19.328 4.43 1 96.62 76 THR B O 1
ATOM 1578 N N . LEU B 1 77 ? -6.047 17.328 5.316 1 96.38 77 LEU B N 1
ATOM 1579 C CA . LEU B 1 77 ? -5.875 17.859 6.66 1 96.38 77 LEU B CA 1
ATOM 1580 C C . LEU B 1 77 ? -4.68 18.812 6.715 1 96.38 77 LEU B C 1
ATOM 1582 O O . LEU B 1 77 ? -4.766 19.891 7.305 1 96.38 77 LEU B O 1
ATOM 1586 N N . LEU B 1 78 ? -3.627 18.406 6.152 1 97.38 78 LEU B N 1
ATOM 1587 C CA . LEU B 1 78 ? -2.422 19.234 6.121 1 97.38 78 LEU B CA 1
ATOM 1588 C C . LEU B 1 78 ? -2.697 20.578 5.453 1 97.38 78 LEU B C 1
ATOM 1590 O O . LEU B 1 78 ? -2.297 21.625 5.965 1 97.38 78 LEU B O 1
ATOM 1594 N N . ASN B 1 79 ? -3.369 20.516 4.426 1 96.75 79 ASN B N 1
ATOM 1595 C CA . ASN B 1 79 ? -3.713 21.734 3.725 1 96.75 79 ASN B CA 1
ATOM 1596 C C . ASN B 1 79 ? -4.566 22.656 4.594 1 96.75 79 ASN B C 1
ATOM 1598 O O . ASN B 1 79 ? -4.332 23.875 4.645 1 96.75 79 ASN B O 1
ATOM 1602 N N . ASN B 1 80 ? -5.527 22.141 5.207 1 96.75 80 ASN B N 1
ATOM 1603 C CA . ASN B 1 80 ? -6.387 22.906 6.098 1 96.75 80 ASN B CA 1
ATOM 1604 C C . ASN B 1 80 ? -5.59 23.531 7.238 1 96.75 80 ASN B C 1
ATOM 1606 O O . ASN B 1 80 ? -5.754 24.719 7.543 1 96.75 80 ASN B O 1
ATOM 1610 N N . LEU B 1 81 ? -4.762 22.797 7.805 1 96.25 81 LEU B N 1
ATOM 1611 C CA . LEU B 1 81 ? -3.965 23.281 8.93 1 96.25 81 LEU B CA 1
ATOM 1612 C C . LEU B 1 81 ? -2.998 24.375 8.477 1 96.25 81 LEU B C 1
ATOM 1614 O O . LEU B 1 81 ? -2.793 25.359 9.188 1 96.25 81 LEU B O 1
ATOM 1618 N N . CYS B 1 82 ? -2.482 24.172 7.348 1 95.56 82 CYS B N 1
ATOM 1619 C CA . CYS B 1 82 ? -1.567 25.156 6.793 1 95.56 82 CYS B CA 1
ATOM 1620 C C . CYS B 1 82 ? -2.277 26.484 6.547 1 95.56 82 CYS B C 1
ATOM 1622 O O . CYS B 1 82 ? -1.728 27.547 6.828 1 95.56 82 CYS B O 1
ATOM 1624 N N . GLN B 1 83 ? -3.422 26.328 6.039 1 96.75 83 GLN B N 1
ATOM 1625 C CA . GLN B 1 83 ? -4.211 27.531 5.816 1 96.75 83 GLN B CA 1
ATOM 1626 C C . GLN B 1 83 ? -4.52 28.25 7.133 1 96.75 83 GLN B C 1
ATOM 1628 O O . GLN B 1 83 ? -4.402 29.469 7.227 1 96.75 83 GLN B O 1
ATOM 1633 N N . GLN B 1 84 ? -4.914 27.578 8.062 1 94.44 84 GLN B N 1
ATOM 1634 C CA . GLN B 1 84 ? -5.219 28.141 9.383 1 94.44 84 GLN B CA 1
ATOM 1635 C C . GLN B 1 84 ? -3.99 28.797 10 1 94.44 84 GLN B C 1
ATOM 1637 O O . GLN B 1 84 ? -4.082 29.891 10.562 1 94.44 84 GLN B O 1
ATOM 1642 N N . LEU B 1 85 ? -2.898 28.125 9.922 1 93.81 85 LEU B N 1
ATOM 1643 C CA . LEU B 1 85 ? -1.657 28.641 10.484 1 93.81 85 LEU B CA 1
ATOM 1644 C C . LEU B 1 85 ? -1.235 29.922 9.781 1 93.81 85 LEU B C 1
ATOM 1646 O O . LEU B 1 85 ? -0.79 30.875 10.43 1 93.81 85 LEU B O 1
ATOM 1650 N N . THR B 1 86 ? -1.325 29.906 8.508 1 93.69 86 THR B N 1
ATOM 1651 C CA . THR B 1 86 ? -1.008 31.094 7.727 1 93.69 86 THR B CA 1
ATOM 1652 C C . THR B 1 86 ? -1.886 32.281 8.148 1 93.69 86 THR B C 1
ATOM 1654 O O . THR B 1 86 ? -1.398 33.406 8.297 1 93.69 86 THR B O 1
ATOM 1657 N N . PHE B 1 87 ? -3.131 32 8.305 1 91.69 87 PHE B N 1
ATOM 1658 C CA . PHE B 1 87 ? -4.07 33.031 8.75 1 91.69 87 PHE B CA 1
ATOM 1659 C C . PHE B 1 87 ? -3.676 33.562 10.117 1 91.69 87 PHE B C 1
ATOM 1661 O O . PHE B 1 87 ? -3.686 34.781 10.336 1 91.69 87 PHE B O 1
ATOM 1668 N N . CYS B 1 88 ? -3.352 32.75 11.062 1 88 88 CYS B N 1
ATOM 1669 C CA . CYS B 1 88 ? -2.938 33.125 12.406 1 88 88 CYS B CA 1
ATOM 1670 C C . CYS B 1 88 ? -1.686 34 12.359 1 88 88 CYS B C 1
ATOM 1672 O O . CYS B 1 88 ? -1.596 35 13.07 1 88 88 CYS B O 1
ATOM 1674 N N . ARG B 1 89 ? -0.784 33.594 11.492 1 87.56 89 ARG B N 1
ATOM 1675 C CA . ARG B 1 89 ? 0.48 34.312 11.375 1 87.56 89 ARG B CA 1
ATOM 1676 C C . ARG B 1 89 ? 0.274 35.688 10.742 1 87.56 89 ARG B C 1
ATOM 1678 O O . ARG B 1 89 ? 0.925 36.656 11.125 1 87.56 89 ARG B O 1
ATOM 1685 N N . ALA B 1 90 ? -0.657 35.781 9.852 1 88.5 90 ALA B N 1
ATOM 1686 C CA . ALA B 1 90 ? -0.987 37.062 9.211 1 88.5 90 ALA B CA 1
ATOM 1687 C C . ALA B 1 90 ? -1.661 38 10.195 1 88.5 90 ALA B C 1
ATOM 1689 O O . ALA B 1 90 ? -1.384 39.219 10.203 1 88.5 90 ALA B O 1
ATOM 1690 N N . GLN B 1 91 ? -2.471 37.594 11.031 1 84.81 91 GLN B N 1
ATOM 1691 C CA . GLN B 1 91 ? -3.168 38.375 12.047 1 84.81 91 GLN B CA 1
ATOM 1692 C C . GLN B 1 91 ? -2.199 38.906 13.102 1 84.81 91 GLN B C 1
ATOM 1694 O O . GLN B 1 91 ? -2.318 40.062 13.555 1 84.81 91 GLN B O 1
ATOM 1699 N N . HIS B 1 92 ? -1.229 38.156 13.477 1 78.81 92 HIS B N 1
ATOM 1700 C CA . HIS B 1 92 ? -0.233 38.562 14.461 1 78.81 92 HIS B CA 1
ATOM 1701 C C . HIS B 1 92 ? 0.676 39.656 13.922 1 78.81 92 HIS B C 1
ATOM 1703 O O . HIS B 1 92 ? 1.048 40.594 14.648 1 78.81 92 HIS B O 1
ATOM 1709 N N . HIS B 1 93 ? 1.013 39.594 12.68 1 77.31 93 HIS B N 1
ATOM 1710 C CA . HIS B 1 93 ? 1.857 40.594 12.055 1 77.31 93 HIS B CA 1
ATOM 1711 C C . HIS B 1 93 ? 1.124 41.938 11.93 1 77.31 93 HIS B C 1
ATOM 1713 O O . HIS B 1 93 ? 1.717 43 12.141 1 77.31 93 HIS B O 1
ATOM 1719 N N . ARG B 1 94 ? -0.21 42.094 11.742 1 76.06 94 ARG B N 1
ATOM 1720 C CA . ARG B 1 94 ? -1.004 43.281 11.609 1 76.06 94 ARG B CA 1
ATOM 1721 C C . ARG B 1 94 ? -1.149 44 12.953 1 76.06 94 ARG B C 1
ATOM 1723 O O . ARG B 1 94 ? -1.115 45.219 13.023 1 76.06 94 ARG B O 1
ATOM 1730 N N . HIS B 1 95 ? -1.198 43.312 14.031 1 70.31 95 HIS B N 1
ATOM 1731 C CA . HIS B 1 95 ? -1.34 43.938 15.359 1 70.31 95 HIS B CA 1
ATOM 1732 C C . HIS B 1 95 ? -0.021 44.531 15.836 1 70.31 95 HIS B C 1
ATOM 1734 O O . HIS B 1 95 ? -0.01 45.562 16.5 1 70.31 95 HIS B O 1
ATOM 1740 N N . LEU B 1 96 ? 1.042 43.969 15.484 1 62.78 96 LEU B N 1
ATOM 1741 C CA . LEU B 1 96 ? 2.344 44.469 15.891 1 62.78 96 LEU B CA 1
ATOM 1742 C C . LEU B 1 96 ? 2.701 45.719 15.094 1 62.78 96 LEU B C 1
ATOM 1744 O O . LEU B 1 96 ? 3.354 46.625 15.617 1 62.78 96 LEU B O 1
ATOM 1748 N N . HIS B 1 97 ? 2.379 45.75 13.789 1 63 97 HIS B N 1
ATOM 1749 C CA . HIS B 1 97 ? 2.732 46.875 12.969 1 63 97 HIS B CA 1
ATOM 1750 C C . HIS B 1 97 ? 1.758 48.031 13.188 1 63 97 HIS B C 1
ATOM 1752 O O . HIS B 1 97 ? 1.999 49.156 12.727 1 63 97 HIS B O 1
ATOM 1758 N N . GLY B 1 98 ? 0.54 47.812 13.75 1 53.97 98 GLY B N 1
ATOM 1759 C CA . GLY B 1 98 ? -0.234 49.031 13.992 1 53.97 98 GLY B CA 1
ATOM 1760 C C . GLY B 1 98 ? 0.417 49.969 15 1 53.97 98 GLY B C 1
ATOM 1761 O O . GLY B 1 98 ? 0.109 51.156 15.031 1 53.97 98 GLY B O 1
ATOM 1762 N N . ASP B 1 99 ? 1.053 49.469 16.125 1 50.44 99 ASP B N 1
ATOM 1763 C CA . ASP B 1 99 ? 1.76 50.469 16.891 1 50.44 99 ASP B CA 1
ATOM 1764 C C . ASP B 1 99 ? 3.121 50.781 16.281 1 50.44 99 ASP B C 1
ATOM 1766 O O . ASP B 1 99 ? 3.602 51.938 16.344 1 50.44 99 ASP B O 1
ATOM 1770 N N . SER B 1 100 ? 4.195 49.875 16.328 1 48.94 100 SER B N 1
ATOM 1771 C CA . SER B 1 100 ? 5.523 50.312 15.906 1 48.94 100 SER B CA 1
ATOM 1772 C C . SER B 1 100 ? 5.672 50.25 14.391 1 48.94 100 SER B C 1
ATOM 1774 O O . SER B 1 100 ? 5.125 49.344 13.742 1 48.94 100 SER B O 1
ATOM 1776 N N . SER B 1 101 ? 6.062 51.312 13.57 1 44.03 101 SER B N 1
ATOM 1777 C CA . SER B 1 101 ? 6.648 51.531 12.25 1 44.03 101 SER B CA 1
ATOM 1778 C C . SER B 1 101 ? 7.66 50.438 11.906 1 44.03 101 SER B C 1
ATOM 1780 O O . SER B 1 101 ? 8.422 50.562 10.945 1 44.03 101 SER B O 1
ATOM 1782 N N . PHE B 1 102 ? 8.234 49.562 12.781 1 42.53 102 PHE B N 1
ATOM 1783 C CA . PHE B 1 102 ? 9.523 49 12.367 1 42.53 102 PHE B CA 1
ATOM 1784 C C . PHE B 1 102 ? 9.328 47.969 11.273 1 42.53 102 PHE B C 1
ATOM 1786 O O . PHE B 1 102 ? 8.234 47.406 11.117 1 42.53 102 PHE B O 1
ATOM 1793 N N . GLY B 1 103 ? 10.641 47.375 10.719 1 36.72 103 GLY B N 1
ATOM 1794 C CA . GLY B 1 103 ? 11.188 46.688 9.562 1 36.72 103 GLY B CA 1
ATOM 1795 C C . GLY B 1 103 ? 10.68 45.25 9.422 1 36.72 103 GLY B C 1
ATOM 1796 O O . GLY B 1 103 ? 10.5 44.562 10.422 1 36.72 103 GLY B O 1
ATOM 1797 N N . THR B 1 104 ? 10.086 44.875 8.312 1 39.41 104 THR B N 1
ATOM 1798 C CA . THR B 1 104 ? 9.414 43.75 7.688 1 39.41 104 THR B CA 1
ATOM 1799 C C . THR B 1 104 ? 10.336 42.531 7.648 1 39.41 104 THR B C 1
ATOM 1801 O O . THR B 1 104 ? 11.25 42.469 6.832 1 39.41 104 THR B O 1
ATOM 1804 N N . ASN B 1 105 ? 10.953 42.062 8.781 1 31.66 105 ASN B N 1
ATOM 1805 C CA . ASN B 1 105 ? 11.734 40.875 8.445 1 31.66 105 ASN B CA 1
ATOM 1806 C C . ASN B 1 105 ? 10.836 39.75 7.984 1 31.66 105 ASN B C 1
ATOM 1808 O O . ASN B 1 105 ? 9.93 39.312 8.703 1 31.66 105 ASN B O 1
ATOM 1812 N N . SER B 1 106 ? 10.641 39.531 6.738 1 34.62 106 SER B N 1
ATOM 1813 C CA . SER B 1 106 ? 9.977 38.5 5.953 1 34.62 106 SER B CA 1
ATOM 1814 C C . SER B 1 106 ? 10.391 37.094 6.41 1 34.62 106 SER B C 1
ATOM 1816 O O . SER B 1 106 ? 11.547 36.719 6.234 1 34.62 106 SER B O 1
ATOM 1818 N N . MET B 1 107 ? 10.148 36.688 7.574 1 31.8 107 MET B N 1
ATOM 1819 C CA . MET B 1 107 ? 10.516 35.281 7.781 1 31.8 107 MET B CA 1
ATOM 1820 C C . MET B 1 107 ? 9.812 34.375 6.773 1 31.8 107 MET B C 1
ATOM 1822 O O . MET B 1 107 ? 8.586 34.406 6.637 1 31.8 107 MET B O 1
ATOM 1826 N N . HIS B 1 108 ? 10.43 33.906 5.715 1 31.7 108 HIS B N 1
ATOM 1827 C CA . HIS B 1 108 ? 10.086 32.938 4.691 1 31.7 108 HIS B CA 1
ATOM 1828 C C . HIS B 1 108 ? 9.633 31.609 5.312 1 31.7 108 HIS B C 1
ATOM 1830 O O . HIS B 1 108 ? 10.32 31.047 6.164 1 31.7 108 HIS B O 1
ATOM 1836 N N . ALA B 1 109 ? 8.367 31.406 5.625 1 36.5 109 ALA B N 1
ATOM 1837 C CA . ALA B 1 109 ? 7.867 30.109 6.031 1 36.5 109 ALA B CA 1
ATOM 1838 C C . ALA B 1 109 ? 8.414 29 5.129 1 36.5 109 ALA B C 1
ATOM 1840 O O . ALA B 1 109 ? 8.547 29.188 3.916 1 36.5 109 ALA B O 1
ATOM 1841 N N . PRO B 1 110 ? 9.117 28.016 5.707 1 36.22 110 PRO B N 1
ATOM 1842 C CA . PRO B 1 110 ? 9.641 26.969 4.836 1 36.22 110 PRO B CA 1
ATOM 1843 C C . PRO B 1 110 ? 8.578 26.406 3.889 1 36.22 110 PRO B C 1
ATOM 1845 O O . PRO B 1 110 ? 7.383 26.469 4.188 1 36.22 110 PRO B O 1
ATOM 1848 N N . PRO B 1 111 ? 8.891 26.297 2.559 1 37.16 111 PRO B N 1
ATOM 1849 C CA . PRO B 1 111 ? 7.98 25.75 1.55 1 37.16 111 PRO B CA 1
ATOM 1850 C C . PRO B 1 111 ? 7.262 24.484 2.031 1 37.16 111 PRO B C 1
ATOM 1852 O O . PRO B 1 111 ? 7.762 23.781 2.91 1 37.16 111 PRO B O 1
ATOM 1855 N N . PRO B 1 112 ? 5.941 24.484 1.918 1 37.41 112 PRO B N 1
ATOM 1856 C CA . PRO B 1 112 ? 5.188 23.281 2.256 1 37.41 112 PRO B CA 1
ATOM 1857 C C . PRO B 1 112 ? 5.918 22 1.856 1 37.41 112 PRO B C 1
ATOM 1859 O O . PRO B 1 112 ? 6.703 22 0.903 1 37.41 112 PRO B O 1
ATOM 1862 N N . PRO B 1 113 ? 6.246 21.188 2.84 1 36.69 113 PRO B N 1
ATOM 1863 C CA . PRO B 1 113 ? 6.926 19.969 2.402 1 36.69 113 PRO B CA 1
ATOM 1864 C C . PRO B 1 113 ? 6.41 19.453 1.06 1 36.69 113 PRO B C 1
ATOM 1866 O O . PRO B 1 113 ? 5.262 19.719 0.69 1 36.69 113 PRO B O 1
ATOM 1869 N N . PRO B 1 114 ? 7.316 19.172 0.099 1 33.88 114 PRO B N 1
ATOM 1870 C CA . PRO B 1 114 ? 6.895 18.641 -1.197 1 33.88 114 PRO B CA 1
ATOM 1871 C C . PRO B 1 114 ? 5.734 17.641 -1.08 1 33.88 114 PRO B C 1
ATOM 1873 O O . PRO B 1 114 ? 5.637 16.922 -0.09 1 33.88 114 PRO B O 1
ATOM 1876 N N . LEU B 1 115 ? 4.523 17.953 -1.611 1 34.44 115 LEU B N 1
ATOM 1877 C CA . LEU B 1 115 ? 3.426 17.047 -1.89 1 34.44 115 LEU B CA 1
ATOM 1878 C C . LEU B 1 115 ? 3.945 15.633 -2.15 1 34.44 115 LEU B C 1
ATOM 1880 O O . LEU B 1 115 ? 4.879 15.445 -2.934 1 34.44 115 LEU B O 1
ATOM 1884 N N . LEU B 1 116 ? 3.773 14.742 -1.206 1 35.78 116 LEU B N 1
ATOM 1885 C CA . LEU B 1 116 ? 4.023 13.328 -1.469 1 35.78 116 LEU B CA 1
ATOM 1886 C C . LEU B 1 116 ? 3.732 12.984 -2.928 1 35.78 116 LEU B C 1
ATOM 1888 O O . LEU B 1 116 ? 2.754 13.469 -3.5 1 35.78 116 LEU B O 1
ATOM 1892 N N . SER B 1 117 ? 4.703 12.664 -3.717 1 34.97 117 SER B N 1
ATOM 1893 C CA . SER B 1 117 ? 4.602 12.18 -5.09 1 34.97 117 SER B CA 1
ATOM 1894 C C . SER B 1 117 ? 3.32 11.383 -5.297 1 34.97 117 SER B C 1
ATOM 1896 O O . SER B 1 117 ? 2.793 10.781 -4.355 1 34.97 117 SER B O 1
ATOM 1898 N N . GLN B 1 118 ? 2.533 11.617 -6.48 1 35.31 118 GLN B N 1
ATOM 1899 C CA . GLN B 1 118 ? 1.328 11.023 -7.055 1 35.31 118 GLN B CA 1
ATOM 1900 C C . GLN B 1 118 ? 1.261 9.523 -6.77 1 35.31 118 GLN B C 1
ATOM 1902 O O . GLN B 1 118 ? 2.254 8.812 -6.934 1 35.31 118 GLN B O 1
ATOM 1907 N N . PRO B 1 119 ? 0.435 9.047 -5.848 1 39.06 119 PRO B N 1
ATOM 1908 C CA . PRO B 1 119 ? 0.248 7.594 -5.84 1 39.06 119 PRO B CA 1
ATOM 1909 C C . PRO B 1 119 ? 0.254 6.988 -7.242 1 39.06 119 PRO B C 1
ATOM 1911 O O . PRO B 1 119 ? -0.048 7.684 -8.219 1 39.06 119 PRO B O 1
ATOM 1914 N N . PRO B 1 120 ? 1.023 6.027 -7.547 1 40.12 120 PRO B N 1
ATOM 1915 C CA . PRO B 1 120 ? 0.928 5.465 -8.898 1 40.12 120 PRO B CA 1
ATOM 1916 C C . PRO B 1 120 ? -0.513 5.363 -9.391 1 40.12 120 PRO B C 1
ATOM 1918 O O . PRO B 1 120 ? -1.44 5.25 -8.586 1 40.12 120 PRO B O 1
ATOM 1921 N N . PRO B 1 121 ? -0.863 5.926 -10.625 1 36.47 121 PRO B N 1
ATOM 1922 C CA . PRO B 1 121 ? -2.182 5.957 -11.266 1 36.47 121 PRO B CA 1
ATOM 1923 C C . PRO B 1 121 ? -3.021 4.723 -10.938 1 36.47 121 PRO B C 1
ATOM 1925 O O . PRO B 1 121 ? -2.475 3.641 -10.719 1 36.47 121 PRO B O 1
ATOM 1928 N N . ALA B 1 122 ? -4.277 4.84 -10.438 1 34.81 122 ALA B N 1
ATOM 1929 C CA . ALA B 1 122 ? -5.266 3.764 -10.438 1 34.81 122 ALA B CA 1
ATOM 1930 C C . ALA B 1 122 ? -5.16 2.926 -11.711 1 34.81 122 ALA B C 1
ATOM 1932 O O . ALA B 1 122 ? -4.938 3.463 -12.797 1 34.81 122 ALA B O 1
ATOM 1933 N N . PRO B 1 123 ? -4.809 1.56 -11.547 1 32.78 123 PRO B N 1
ATOM 1934 C CA . PRO B 1 123 ? -4.891 0.857 -12.828 1 32.78 123 PRO B CA 1
ATOM 1935 C C . PRO B 1 123 ? -6.152 1.202 -13.617 1 32.78 123 PRO B C 1
ATOM 1937 O O . PRO B 1 123 ? -7.242 1.262 -13.039 1 32.78 123 PRO B O 1
ATOM 1940 N N . ALA B 1 124 ? -6.137 1.911 -14.789 1 28.64 124 ALA B N 1
ATOM 1941 C CA . ALA B 1 124 ? -7.301 2.012 -15.664 1 28.64 124 ALA B CA 1
ATOM 1942 C C . ALA B 1 124 ? -7.949 0.646 -15.875 1 28.64 124 ALA B C 1
ATOM 1944 O O . ALA B 1 124 ? -7.254 -0.361 -16.031 1 28.64 124 ALA B O 1
#

Foldseek 3Di:
DLVLDDPVPVVLVVLLCVPQNSVRLCVVLVPDDDPVSSNVSSVVSSQQSVQCVVPVPQGVVVVLVVVVVVLVVVVVVVVVVVVVVVVVVVVVVVVVCVPDVDDCPPPDDPPDPPRDPDDPDDPD/DLVLDDPVPVVLVVLLCVPQNSVRLCVVLVPDDDPVSSNVSSVVSSQQSVQCVVPVPQTVVVVLVVVVVVLVVVVVVVVVVVVVVVVVVVVVVVVVCVVDVDDCPPPDDPPDPPRDPDDPDDPD

Sequence (248 aa):
MAPFFPPDRMSDFLNVQRLFGVSNVIKLISKFGKPDERAAAMRSIKQEAKVRARDPILGSYGIVLELNKHILHARTLLNNLCQQLTFCRAQHHRHLHGDSSFGTNSMHAPPPPPLLSQPPPAPAMAPFFPPDRMSDFLNVQRLFGVSNVIKLISKFGKPDERAAAMRSIKQEAKVRARDPILGSYGIVLELNKHILHARTLLNNLCQQLTFCRAQHHRHLHGDSSFGTNSMHAPPPPPLLSQPPPAPA